Protein AF-A0A9D5WGD5-F1 (afdb_monomer_lite)

Secondary structure (DSSP, 8-state):
--EEEEEEETTEEEEEESS-EEEE-SSEEEETTEEEEE-TTS-EEEEEEEEETTEEEEEEEEE-TTSEEEEEEE-TTSPPEEEEEEESS-TTPPP-SEEEEEE-S-GGG--EEEEEHHHHHHHHHTT--EEE-S-SSSEEEEEEEEETTEEEEEEEEESSEEEEEEEEEEEEEETTEEEEEEEEEEEEES-S-EEEEEEEEETTEEEEEEEEE-S---GGGSTT-----

Sequence (229 aa):
MAVAMITIKNGIFEKCNGVKLEIFSSKFLITNGWECQVQNNGVIKCTAKELCIDGMHSIRYTIYPNGFAKLTLKVPNEPVREMKFGFVVKKGEVFGNGVLGLSDGFIDHRYAFFREENFQKFLRKYGITAVIHEDPNRIFCLRNGESEDNSYYMNLWTDGHAISIGKQEEMLNSFGKRFQGVVECISVNDANWALTRRLIKSGDKEVLSKNLFTFERNLDMLVGLPKLV

Radius of gyration: 19.82 Å; chains: 1; bounding box: 49×40×49 Å

Foldseek 3Di:
DWKWKFWQAPLFTDDIDTFDWDDDDRAWGDTLQWTWGQDPQSKIKIKHWDADPQGIKMWMWIAHQQQWIWIWIDDPPDDIDTPDIDGQDPGPDTDHIWIKIWDHDDRVPTDIHTHHPVRVVVCVQQVAPEEAAADQQAKDKFKFDDDDFKTKGKDKDFPFDKDFPDKDWDFDDAPRDTDIIMIIIIGTPPTQKMWMWIWITGHVDIDIHIYIYHNDDPVVSVPPRDSPD

Structure (mmCIF, N/CA/C/O backbone):
data_AF-A0A9D5WGD5-F1
#
_entry.id   AF-A0A9D5WGD5-F1
#
loop_
_atom_site.group_PDB
_atom_site.id
_atom_site.type_symbol
_atom_site.label_atom_id
_atom_site.label_alt_id
_atom_site.label_comp_id
_atom_site.label_asym_id
_atom_site.label_entity_id
_atom_site.label_seq_id
_atom_site.pdbx_PDB_ins_code
_atom_site.Cartn_x
_atom_site.Cartn_y
_atom_site.Cartn_z
_atom_site.occupancy
_atom_site.B_iso_or_equiv
_atom_site.auth_seq_id
_atom_site.auth_comp_id
_atom_site.auth_asym_id
_atom_site.auth_atom_id
_atom_site.pdbx_PDB_model_num
ATOM 1 N N . MET A 1 1 ? 11.614 -2.003 6.935 1.00 62.69 1 MET A N 1
ATOM 2 C CA . MET A 1 1 ? 10.448 -1.569 7.718 1.00 62.69 1 MET A CA 1
ATOM 3 C C . MET A 1 1 ? 9.480 -2.726 7.805 1.00 62.69 1 MET A C 1
ATOM 5 O O . MET A 1 1 ? 8.968 -3.154 6.772 1.00 62.69 1 MET A O 1
ATOM 9 N N . ALA A 1 2 ? 9.328 -3.298 8.993 1.00 81.62 2 ALA A N 1
ATOM 10 C CA . ALA A 1 2 ? 8.354 -4.341 9.257 1.00 81.62 2 ALA A CA 1
ATOM 11 C C . ALA A 1 2 ? 6.957 -3.731 9.449 1.00 81.62 2 ALA A C 1
ATOM 13 O O . ALA A 1 2 ? 6.794 -2.598 9.906 1.00 81.62 2 ALA A O 1
ATOM 14 N N . VAL A 1 3 ? 5.929 -4.495 9.087 1.00 87.50 3 VAL A N 1
ATOM 15 C CA . VAL A 1 3 ? 4.530 -4.092 9.247 1.00 87.50 3 VAL A CA 1
ATOM 16 C C . VAL A 1 3 ? 3.829 -5.142 10.092 1.00 87.50 3 VAL A C 1
ATOM 18 O O . VAL A 1 3 ? 3.807 -6.319 9.730 1.00 87.50 3 VAL A O 1
ATOM 21 N N . ALA A 1 4 ? 3.231 -4.711 11.200 1.00 91.81 4 ALA A N 1
ATOM 22 C CA . ALA A 1 4 ? 2.324 -5.550 11.966 1.00 91.81 4 ALA A CA 1
ATOM 23 C C . ALA A 1 4 ? 1.017 -5.716 11.195 1.00 91.81 4 ALA A C 1
ATOM 25 O O . ALA A 1 4 ? 0.408 -4.726 10.791 1.00 91.81 4 ALA A O 1
ATOM 26 N N . MET A 1 5 ? 0.587 -6.960 11.004 1.00 93.00 5 MET A N 1
ATOM 27 C CA . MET A 1 5 ? -0.635 -7.307 10.283 1.00 93.00 5 MET A CA 1
ATOM 28 C C . MET A 1 5 ? -1.666 -7.858 11.267 1.00 93.00 5 MET A C 1
ATOM 30 O O . MET A 1 5 ? -1.625 -9.037 11.637 1.00 93.00 5 MET A O 1
ATOM 34 N N . ILE A 1 6 ? -2.595 -6.999 11.680 1.00 94.31 6 ILE A N 1
ATOM 35 C CA . ILE A 1 6 ? -3.643 -7.294 12.658 1.00 94.31 6 ILE A CA 1
ATOM 36 C C . ILE A 1 6 ? -4.922 -7.681 11.920 1.00 94.31 6 ILE A C 1
ATOM 38 O O . ILE A 1 6 ? -5.464 -6.904 11.142 1.00 94.31 6 ILE A O 1
ATOM 42 N N . THR A 1 7 ? -5.417 -8.888 12.166 1.00 94.44 7 THR A N 1
ATOM 43 C CA . THR A 1 7 ? -6.719 -9.351 11.678 1.00 94.44 7 THR A CA 1
ATOM 44 C C . THR A 1 7 ? -7.815 -8.795 12.574 1.00 94.44 7 THR A C 1
ATOM 46 O O . THR A 1 7 ? -7.775 -8.982 13.793 1.00 94.44 7 THR A O 1
ATOM 49 N N . ILE A 1 8 ? -8.785 -8.127 11.960 1.00 93.62 8 ILE A N 1
ATOM 50 C CA . ILE A 1 8 ? -9.996 -7.634 12.609 1.00 93.62 8 ILE A CA 1
ATOM 51 C C . ILE A 1 8 ? -11.157 -8.510 12.151 1.00 93.62 8 ILE A C 1
ATOM 53 O O . ILE A 1 8 ? -11.348 -8.693 10.946 1.00 93.62 8 ILE A O 1
ATOM 57 N N . LYS A 1 9 ? -11.941 -9.017 13.104 1.00 91.44 9 LYS A N 1
ATOM 58 C CA . LYS A 1 9 ? -13.215 -9.685 12.829 1.00 91.44 9 LYS A CA 1
ATOM 59 C C . LYS A 1 9 ? -14.309 -9.132 13.714 1.00 91.44 9 LYS A C 1
ATOM 61 O O . LYS A 1 9 ? -14.084 -8.947 14.904 1.00 91.44 9 LYS A O 1
ATOM 66 N N . ASN A 1 10 ? -15.482 -8.870 13.142 1.00 86.81 10 ASN A N 1
ATOM 67 C CA . ASN A 1 10 ? -16.642 -8.334 13.867 1.00 86.81 10 ASN A CA 1
ATOM 68 C C . ASN A 1 10 ? -16.281 -7.117 14.747 1.00 86.81 10 ASN A C 1
ATOM 70 O O . ASN A 1 10 ? -16.734 -6.986 15.881 1.00 86.81 10 ASN A O 1
ATOM 74 N N . GLY A 1 11 ? -15.394 -6.259 14.235 1.00 86.12 11 GLY A N 1
ATOM 75 C CA . GLY A 1 11 ? -14.939 -5.039 14.897 1.00 86.12 11 GLY A CA 1
ATOM 76 C C . GLY A 1 11 ? -13.963 -5.206 16.068 1.00 86.12 11 GLY A C 1
ATOM 77 O O . GLY A 1 11 ? -13.648 -4.214 16.720 1.00 86.12 11 GLY A O 1
ATOM 78 N N . ILE A 1 12 ? -13.453 -6.412 16.327 1.00 92.06 12 ILE A N 1
ATOM 79 C CA . ILE A 1 12 ? -12.454 -6.688 17.371 1.00 92.06 12 ILE A CA 1
ATOM 80 C C . ILE A 1 12 ? -11.158 -7.259 16.791 1.00 92.06 12 ILE A C 1
ATOM 82 O O . ILE A 1 12 ? -11.136 -7.802 15.684 1.00 92.06 12 ILE A O 1
ATOM 86 N N . PHE A 1 13 ? -10.065 -7.148 17.545 1.00 94.56 13 PHE A N 1
ATOM 87 C CA . PHE A 1 13 ? -8.786 -7.757 17.189 1.00 94.56 13 PHE A CA 1
ATOM 88 C C . PHE A 1 13 ? -8.842 -9.274 17.405 1.00 94.56 13 PHE A C 1
ATOM 90 O O . PHE A 1 13 ? -9.172 -9.740 18.492 1.00 94.56 13 PHE A O 1
ATOM 97 N N . GLU A 1 14 ? -8.498 -10.049 16.377 1.00 94.38 14 GLU A N 1
ATOM 98 C CA . GLU A 1 14 ? -8.512 -11.518 16.436 1.00 94.38 14 GLU A CA 1
ATOM 99 C C . GLU A 1 14 ? -7.100 -12.113 16.420 1.00 9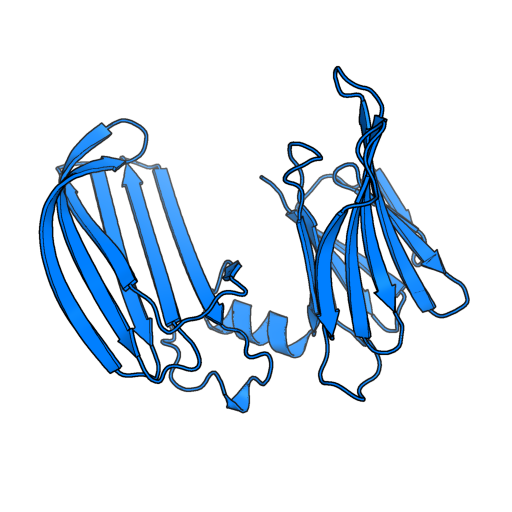4.38 14 GLU A C 1
ATOM 101 O O . GLU A 1 14 ? -6.805 -13.057 17.148 1.00 94.38 14 GLU A O 1
ATOM 106 N N . LYS A 1 15 ? -6.205 -11.556 15.599 1.00 92.56 15 LYS A N 1
ATOM 107 C CA . LYS A 1 15 ? -4.847 -12.081 15.422 1.00 92.56 15 LYS A CA 1
ATOM 108 C C . LYS A 1 15 ? -3.875 -10.967 15.069 1.00 92.56 15 LYS A C 1
ATOM 110 O O . LYS A 1 15 ? -4.252 -10.041 14.363 1.00 92.56 15 LYS A O 1
ATOM 115 N N . CYS A 1 16 ? -2.612 -11.088 15.461 1.00 91.12 16 CYS A N 1
ATOM 116 C CA . CYS A 1 16 ? -1.525 -10.229 14.989 1.00 91.12 16 CYS A CA 1
ATOM 117 C C . CYS A 1 16 ? -0.400 -11.094 14.404 1.00 91.12 16 CYS A C 1
ATOM 119 O O . CYS A 1 16 ? -0.011 -12.086 15.013 1.00 91.12 16 CYS A O 1
ATOM 121 N N . ASN A 1 17 ? 0.100 -10.747 13.216 1.00 87.44 17 ASN A N 1
ATOM 122 C CA . ASN A 1 17 ? 1.218 -11.431 12.556 1.00 87.44 17 ASN A CA 1
ATOM 123 C C . ASN A 1 17 ? 2.299 -10.422 12.139 1.00 87.44 17 ASN A C 1
ATOM 125 O O . ASN A 1 17 ? 2.017 -9.237 11.973 1.00 87.44 17 ASN A O 1
ATOM 129 N N . GLY A 1 18 ? 3.509 -10.917 11.869 1.00 70.44 18 GLY A N 1
ATOM 130 C CA . GLY A 1 18 ? 4.550 -10.169 11.151 1.00 70.44 18 GLY A CA 1
ATOM 131 C C . GLY A 1 18 ? 5.571 -9.429 12.017 1.00 70.44 18 GLY A C 1
ATOM 132 O O . GLY A 1 18 ? 6.602 -9.038 11.484 1.00 70.44 18 GLY A O 1
ATOM 133 N N . VAL A 1 19 ? 5.340 -9.279 13.325 1.00 78.94 19 VAL A N 1
ATOM 134 C CA . VAL A 1 19 ? 6.281 -8.664 14.283 1.00 78.94 19 VAL A CA 1
ATOM 135 C C . VAL A 1 19 ? 6.064 -9.208 15.700 1.00 78.94 19 VAL A C 1
ATOM 137 O O . VAL A 1 19 ? 5.068 -9.889 15.962 1.00 78.94 19 VAL A O 1
ATOM 140 N N . LYS A 1 20 ? 6.978 -8.884 16.626 1.00 74.50 20 LYS A N 1
ATOM 141 C CA . LYS A 1 20 ? 6.830 -9.216 18.047 1.00 74.50 20 LYS A CA 1
ATOM 142 C C . LYS A 1 20 ? 5.608 -8.495 18.633 1.00 74.50 20 LYS A C 1
ATOM 144 O O . LYS A 1 20 ? 5.432 -7.287 18.47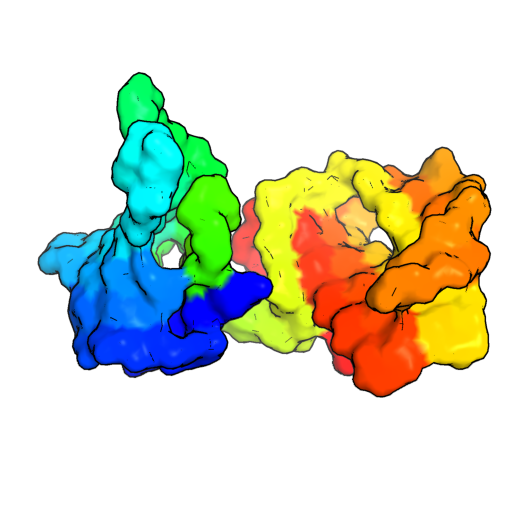1 1.00 74.50 20 LYS A O 1
ATOM 149 N N . LEU A 1 21 ? 4.756 -9.270 19.290 1.00 81.19 21 LEU A N 1
ATOM 150 C CA . LEU A 1 21 ? 3.575 -8.795 19.997 1.00 81.19 21 LEU A CA 1
ATOM 151 C C . LEU A 1 21 ? 3.955 -8.513 21.449 1.00 81.19 21 LEU A C 1
ATOM 153 O O . LEU A 1 21 ? 4.592 -9.357 22.078 1.00 81.19 21 LEU A O 1
ATOM 157 N N . GLU A 1 22 ? 3.590 -7.343 21.964 1.00 85.75 22 GLU A N 1
ATOM 158 C CA . GLU A 1 22 ? 3.881 -6.969 23.353 1.00 85.75 22 GLU A CA 1
ATOM 159 C C . GLU A 1 22 ? 2.677 -7.260 24.248 1.00 85.75 22 GLU A C 1
ATOM 161 O O . GLU A 1 22 ? 2.808 -7.939 25.262 1.00 85.75 22 GLU A O 1
ATOM 166 N N . ILE A 1 23 ? 1.489 -6.802 23.842 1.00 89.81 23 ILE A N 1
ATOM 167 C CA . ILE A 1 23 ? 0.228 -7.022 24.562 1.00 89.81 23 ILE A CA 1
ATOM 168 C C . ILE A 1 23 ? -0.875 -7.325 23.552 1.00 89.81 23 ILE A C 1
ATOM 170 O O . ILE A 1 23 ? -0.921 -6.712 22.484 1.00 89.81 23 ILE A O 1
ATOM 174 N N . PHE A 1 24 ? -1.787 -8.239 23.891 1.00 91.44 24 PHE A N 1
ATOM 175 C CA . PHE A 1 24 ? -2.928 -8.553 23.037 1.00 91.44 24 PHE A CA 1
ATOM 176 C C . PHE A 1 24 ? -4.178 -8.966 23.811 1.00 91.44 24 PHE A C 1
ATOM 178 O O . PHE A 1 24 ? -4.155 -9.857 24.656 1.00 91.44 24 PHE A O 1
ATOM 185 N N . SER A 1 25 ? -5.288 -8.342 23.441 1.00 93.31 25 SER A N 1
ATOM 186 C CA . SER A 1 25 ? -6.659 -8.685 23.796 1.00 93.31 25 SER A CA 1
ATOM 187 C C . SER A 1 25 ? -7.579 -8.302 22.632 1.00 93.31 25 SER A C 1
ATOM 189 O O . SER A 1 25 ? -7.175 -7.588 21.712 1.00 93.31 25 SER A O 1
ATOM 191 N N . SER A 1 26 ? -8.849 -8.702 22.694 1.00 93.12 26 SER A N 1
ATOM 192 C CA . SER A 1 26 ? -9.821 -8.402 21.635 1.00 93.12 26 SER A CA 1
ATOM 193 C C . SER A 1 26 ? -10.087 -6.905 21.426 1.00 93.12 26 SER A C 1
ATOM 195 O O . SER A 1 26 ? -10.476 -6.498 20.333 1.00 93.12 26 SER A O 1
ATOM 197 N N . LYS A 1 27 ? -9.865 -6.065 22.447 1.00 95.12 27 LYS A N 1
ATOM 198 C CA . LYS A 1 27 ? -10.113 -4.612 22.387 1.00 95.12 27 LYS A CA 1
ATOM 199 C C . LYS A 1 27 ? -8.870 -3.751 22.559 1.00 95.12 27 LYS A C 1
ATOM 201 O O . LYS A 1 27 ? -8.971 -2.533 22.445 1.00 95.12 27 LYS A O 1
ATOM 206 N N . PHE A 1 28 ? -7.721 -4.348 22.842 1.00 96.00 28 PHE A N 1
ATOM 207 C CA . PHE A 1 28 ? -6.485 -3.622 23.093 1.00 96.00 28 PHE A CA 1
ATOM 208 C C . PHE A 1 28 ? -5.282 -4.447 22.660 1.00 96.00 28 PHE A C 1
ATOM 210 O O . PHE A 1 28 ? -5.194 -5.621 23.019 1.00 96.00 28 PHE A O 1
ATOM 217 N N . LEU A 1 29 ? -4.347 -3.840 21.939 1.00 95.06 29 LEU A N 1
ATOM 218 C CA . LEU A 1 29 ? -3.062 -4.460 21.636 1.00 95.06 29 LEU A CA 1
ATOM 219 C C . LEU A 1 29 ? -1.944 -3.423 21.600 1.00 95.06 29 LEU A C 1
ATOM 221 O O . LEU A 1 29 ? -2.176 -2.262 21.261 1.00 95.06 29 LEU A O 1
ATOM 225 N N . ILE A 1 30 ? -0.730 -3.879 21.899 1.00 94.31 30 ILE A N 1
ATOM 226 C CA . ILE A 1 30 ? 0.505 -3.132 21.671 1.00 94.31 30 ILE A CA 1
ATOM 227 C C . ILE A 1 30 ? 1.398 -3.966 20.764 1.00 94.31 30 ILE A C 1
ATOM 229 O O . ILE A 1 30 ? 1.711 -5.126 21.056 1.00 94.31 30 ILE A O 1
ATOM 233 N N . THR A 1 31 ? 1.783 -3.389 19.632 1.00 93.12 31 THR A N 1
ATOM 234 C CA . THR A 1 31 ? 2.674 -4.036 18.673 1.00 93.12 31 THR A CA 1
ATOM 235 C C . THR A 1 31 ? 3.400 -2.999 17.837 1.00 93.12 31 THR A C 1
ATOM 237 O O . THR A 1 31 ? 2.822 -1.984 17.458 1.00 93.12 31 THR A O 1
ATOM 240 N N . ASN A 1 32 ? 4.664 -3.256 17.508 1.00 90.38 32 ASN A N 1
ATOM 241 C CA . ASN A 1 32 ? 5.433 -2.403 16.602 1.00 90.38 32 ASN A CA 1
ATOM 242 C C . ASN A 1 32 ? 5.537 -0.929 17.067 1.00 90.38 32 ASN A C 1
ATOM 244 O O . ASN A 1 32 ? 5.565 -0.009 16.248 1.00 90.38 32 ASN A O 1
ATOM 248 N N . GLY A 1 33 ? 5.517 -0.680 18.384 1.00 91.88 33 GLY A N 1
ATOM 249 C CA . GLY A 1 33 ? 5.453 0.666 18.973 1.00 91.88 33 GLY A CA 1
ATOM 250 C C . GLY A 1 33 ? 4.108 1.391 18.805 1.00 91.88 33 GLY A C 1
ATOM 251 O O . GLY A 1 33 ? 4.024 2.588 19.070 1.00 91.88 33 GLY A O 1
ATOM 252 N N . TRP A 1 34 ? 3.068 0.695 18.342 1.00 96.31 34 TRP A N 1
ATOM 253 C CA . TRP A 1 34 ? 1.698 1.193 18.286 1.00 96.31 34 TRP A CA 1
ATOM 254 C C . TRP A 1 34 ? 0.878 0.640 19.442 1.00 96.31 34 TRP A C 1
ATOM 256 O O . TRP A 1 34 ? 0.847 -0.567 19.668 1.00 96.31 34 TRP A O 1
ATOM 266 N N . GLU A 1 35 ? 0.143 1.524 20.098 1.00 97.12 35 GLU A N 1
ATOM 267 C CA . GLU A 1 35 ? -0.904 1.207 21.058 1.00 97.12 35 GLU A CA 1
ATOM 268 C C . GLU A 1 35 ? -2.266 1.351 20.373 1.00 97.12 35 GLU A C 1
ATOM 270 O O . GLU A 1 35 ? -2.622 2.433 19.898 1.00 97.12 35 GLU A O 1
ATOM 275 N N . CYS A 1 36 ? -3.026 0.263 20.302 1.00 97.31 36 CYS A N 1
ATOM 276 C CA . CYS A 1 36 ? -4.299 0.192 19.598 1.00 97.31 36 CYS A CA 1
ATOM 277 C C . CYS A 1 36 ? -5.444 -0.183 20.532 1.00 97.31 36 CYS A C 1
ATOM 279 O O . CYS A 1 36 ? -5.334 -1.132 21.304 1.00 97.31 36 CYS A O 1
ATOM 281 N N . GLN A 1 37 ? -6.580 0.498 20.390 1.00 97.38 37 GLN A N 1
ATOM 282 C CA . GLN A 1 37 ? -7.784 0.271 21.180 1.00 97.38 37 GLN A CA 1
ATOM 283 C C . GLN A 1 37 ? -9.047 0.291 20.310 1.00 97.38 37 GLN A C 1
ATOM 285 O O . GLN A 1 37 ? -9.220 1.178 19.470 1.00 97.38 37 GLN A O 1
ATOM 290 N N . VAL A 1 38 ? -9.960 -0.646 20.568 1.00 95.81 38 VAL A N 1
ATOM 291 C CA . VAL A 1 38 ? -11.347 -0.623 20.086 1.00 95.81 38 VAL A CA 1
ATOM 292 C C . VAL A 1 38 ? -12.216 0.069 21.137 1.00 95.81 38 VAL A C 1
ATOM 294 O O . VAL A 1 38 ? -12.362 -0.415 22.261 1.00 95.81 38 VAL A O 1
ATOM 297 N N . GLN A 1 39 ? -12.786 1.217 20.785 1.00 94.88 39 GLN A N 1
ATOM 298 C CA . GLN A 1 39 ? -13.667 1.999 21.651 1.00 94.88 39 GLN A CA 1
ATOM 299 C C . GLN A 1 39 ? -15.085 1.402 21.698 1.00 94.88 39 GLN A C 1
ATOM 301 O O . GLN A 1 39 ? -15.491 0.649 20.816 1.00 94.88 39 GLN A O 1
ATOM 306 N N . ASN A 1 40 ? -15.876 1.769 22.712 1.00 91.38 40 ASN A N 1
ATOM 307 C CA . ASN A 1 40 ? -17.241 1.246 22.892 1.00 91.38 40 ASN A CA 1
ATOM 308 C C . ASN A 1 40 ? -18.191 1.572 21.728 1.00 91.38 40 ASN A C 1
ATOM 310 O O . ASN A 1 40 ? -19.127 0.825 21.476 1.00 91.38 40 ASN A O 1
ATOM 314 N N . ASN A 1 41 ? -17.935 2.662 21.005 1.00 91.00 41 ASN A N 1
ATOM 315 C CA . ASN A 1 41 ? -18.675 3.048 19.804 1.00 91.00 41 ASN A CA 1
ATOM 316 C C . ASN A 1 41 ? -18.149 2.368 18.521 1.00 91.00 41 ASN A C 1
ATOM 318 O O . ASN A 1 41 ? -18.505 2.792 17.427 1.00 91.00 41 ASN A O 1
ATOM 322 N N . GLY A 1 42 ? -17.263 1.373 18.637 1.00 90.31 42 GLY A N 1
ATOM 323 C CA . GLY A 1 42 ? -16.673 0.646 17.510 1.00 90.31 42 GLY A CA 1
ATOM 324 C C . GLY A 1 42 ? -15.527 1.370 16.799 1.00 90.31 42 GLY A C 1
ATOM 325 O O . GLY A 1 42 ? -14.965 0.823 15.855 1.00 90.31 42 GLY A O 1
ATOM 326 N N . VAL A 1 43 ? -15.149 2.580 17.228 1.00 95.06 43 VAL A N 1
ATOM 327 C CA . VAL A 1 43 ? -13.994 3.291 16.658 1.00 95.06 43 VAL A CA 1
ATOM 328 C C . VAL A 1 43 ? -12.705 2.574 17.053 1.00 95.06 43 VAL A C 1
ATOM 330 O O . VAL A 1 43 ? -12.463 2.337 18.235 1.00 95.06 43 VAL A O 1
ATOM 333 N N . ILE A 1 44 ? -11.838 2.296 16.084 1.00 96.12 44 ILE A N 1
ATOM 334 C CA . ILE A 1 44 ? -10.494 1.767 16.335 1.00 96.12 44 ILE A CA 1
ATOM 335 C C . ILE A 1 44 ? -9.500 2.925 16.298 1.00 96.12 44 ILE A C 1
ATOM 337 O O . ILE A 1 44 ? -9.444 3.667 15.317 1.00 96.12 44 ILE A O 1
ATOM 341 N N . LYS A 1 45 ? -8.700 3.083 17.354 1.00 97.56 45 LYS A N 1
ATOM 342 C CA . LYS A 1 45 ? -7.623 4.080 17.432 1.00 97.56 45 LYS A CA 1
ATOM 343 C C . LYS A 1 45 ? -6.302 3.394 17.693 1.00 97.56 45 LYS A C 1
ATOM 345 O O . LYS A 1 45 ? -6.177 2.691 18.684 1.00 97.56 45 LYS A O 1
ATOM 350 N N . CYS A 1 46 ? -5.323 3.667 16.847 1.00 97.88 46 CYS A N 1
ATOM 351 C CA . CYS A 1 46 ? -3.941 3.255 17.019 1.00 97.88 46 CYS A CA 1
ATOM 352 C C . CYS A 1 46 ? -3.065 4.495 17.118 1.00 97.88 46 CYS A C 1
ATOM 354 O O . CYS A 1 46 ? -3.147 5.371 16.259 1.00 97.88 46 CYS A O 1
ATOM 356 N N . THR A 1 47 ? -2.241 4.587 18.154 1.00 97.88 47 THR A N 1
ATOM 357 C CA . THR A 1 47 ? -1.319 5.704 18.369 1.00 97.88 47 THR A CA 1
ATOM 358 C C . THR A 1 47 ? 0.086 5.165 18.575 1.00 97.88 47 THR A C 1
ATOM 360 O O . THR A 1 47 ? 0.278 4.240 19.354 1.00 97.88 47 THR A O 1
ATOM 363 N N . ALA A 1 48 ? 1.065 5.759 17.908 1.00 97.31 48 ALA A N 1
ATOM 364 C CA . ALA A 1 48 ? 2.473 5.596 18.240 1.00 97.31 48 ALA A CA 1
ATOM 365 C C . ALA A 1 48 ? 3.031 6.948 18.692 1.00 97.31 48 ALA A C 1
ATOM 367 O O . ALA A 1 48 ? 2.552 8.005 18.262 1.00 97.31 48 ALA A O 1
ATOM 368 N N . LYS A 1 49 ? 4.013 6.913 19.591 1.00 96.81 49 LYS A N 1
ATOM 369 C CA . LYS A 1 49 ? 4.682 8.096 20.134 1.00 96.81 49 LYS A CA 1
ATOM 370 C C . LYS A 1 49 ? 6.178 7.843 20.198 1.00 96.81 49 LYS A C 1
ATOM 372 O O . LYS A 1 49 ? 6.589 6.732 20.520 1.00 96.81 49 LYS A O 1
ATOM 377 N N . GLU A 1 50 ? 6.965 8.870 19.924 1.00 96.19 50 GLU A N 1
ATOM 378 C CA . GLU A 1 50 ? 8.422 8.791 19.950 1.00 96.19 50 GLU A CA 1
ATOM 379 C C . GLU A 1 50 ? 8.999 10.133 20.406 1.00 96.19 50 GLU A C 1
ATOM 381 O O . GLU A 1 50 ? 8.491 11.192 20.034 1.00 96.19 50 GLU A O 1
ATOM 386 N N . LEU A 1 51 ? 10.029 10.087 21.254 1.00 95.81 51 LEU A N 1
ATOM 387 C CA . LEU A 1 51 ? 10.739 11.284 21.692 1.00 95.81 51 LEU A CA 1
ATOM 388 C C . LEU A 1 51 ? 11.786 11.658 20.636 1.00 95.81 51 LEU A C 1
ATOM 390 O O . LEU A 1 51 ? 12.736 10.909 20.418 1.00 95.81 51 LEU A O 1
ATOM 394 N N . CYS A 1 52 ? 11.610 12.820 20.019 1.00 93.50 52 CYS A N 1
ATOM 395 C CA . CYS A 1 52 ? 12.515 13.426 19.049 1.00 93.50 52 CYS A CA 1
ATOM 396 C C . CYS A 1 52 ? 13.253 14.623 19.676 1.00 93.50 52 CYS A C 1
ATOM 398 O O . CYS A 1 52 ? 12.992 15.007 20.819 1.00 93.50 52 CYS A O 1
ATOM 400 N N . ILE A 1 53 ? 14.202 15.203 18.935 1.00 92.88 53 ILE A N 1
ATOM 401 C CA . ILE A 1 53 ? 15.063 16.308 19.405 1.00 92.88 53 ILE A CA 1
ATOM 402 C C . ILE A 1 53 ? 14.236 17.541 19.807 1.00 92.88 53 ILE A C 1
ATOM 404 O O . ILE A 1 53 ? 14.561 18.236 20.765 1.00 92.88 53 ILE A O 1
ATOM 408 N N . ASP A 1 54 ? 13.156 17.792 19.084 1.00 94.44 54 ASP A N 1
ATOM 409 C CA . ASP A 1 54 ? 12.204 18.893 19.227 1.00 94.44 54 ASP A CA 1
ATOM 410 C C . ASP A 1 54 ? 10.994 18.551 20.115 1.00 94.44 54 ASP A C 1
ATOM 412 O O . ASP A 1 54 ? 10.156 19.414 20.387 1.00 94.44 54 ASP A O 1
ATOM 416 N N . GLY A 1 55 ? 10.924 17.323 20.639 1.00 95.50 55 GLY A N 1
ATOM 417 C CA . GLY A 1 55 ? 9.953 16.886 21.640 1.00 95.50 55 GLY A CA 1
ATOM 418 C C . GLY A 1 55 ? 9.196 15.618 21.247 1.00 95.50 55 GLY A C 1
ATOM 419 O O . GLY A 1 55 ? 9.658 14.800 20.462 1.00 95.50 55 GLY A O 1
ATOM 420 N N . MET A 1 56 ? 8.023 15.401 21.847 1.00 96.94 56 MET A N 1
ATOM 421 C CA . MET A 1 56 ? 7.246 14.176 21.631 1.00 96.94 56 MET A CA 1
ATOM 422 C C . MET A 1 56 ? 6.444 14.246 20.330 1.00 96.94 56 MET A C 1
ATOM 424 O O . MET A 1 56 ? 5.462 14.987 20.234 1.00 96.94 56 MET A O 1
ATOM 428 N N . HIS A 1 57 ? 6.810 13.413 19.366 1.00 97.69 57 HIS A N 1
ATOM 429 C CA . HIS A 1 57 ? 6.055 13.222 18.137 1.00 97.69 57 HIS A CA 1
ATOM 430 C C . HIS A 1 57 ? 5.013 12.137 18.364 1.00 97.69 57 HIS A C 1
ATOM 432 O O . HIS A 1 57 ? 5.239 11.162 19.085 1.00 97.69 57 HIS A O 1
ATOM 438 N N . SER A 1 58 ? 3.841 12.291 17.756 1.00 97.31 58 SER A N 1
ATOM 439 C CA . SER A 1 58 ? 2.821 11.248 17.801 1.00 97.31 58 SER A CA 1
ATOM 440 C C . SER A 1 58 ? 2.087 11.111 16.485 1.00 97.31 58 SER A C 1
ATOM 442 O O . SER A 1 58 ? 1.613 12.091 15.911 1.00 97.31 58 SER A O 1
ATOM 444 N N . ILE A 1 59 ? 1.946 9.871 16.037 1.00 97.62 59 ILE A N 1
ATOM 445 C CA . ILE A 1 59 ? 1.145 9.520 14.874 1.00 97.62 59 ILE A CA 1
ATOM 446 C C . ILE A 1 59 ? -0.071 8.725 15.335 1.00 97.62 59 ILE A C 1
ATOM 448 O O . ILE A 1 59 ? 0.015 7.867 16.215 1.00 97.62 59 ILE A O 1
ATOM 452 N N . ARG A 1 60 ? -1.234 9.030 14.764 1.00 98.06 60 ARG A N 1
ATOM 453 C CA . ARG A 1 60 ? -2.502 8.400 15.126 1.00 98.06 60 ARG A CA 1
ATOM 454 C C . ARG A 1 60 ? -3.261 7.974 13.889 1.00 98.06 60 ARG A C 1
ATOM 456 O O . ARG A 1 60 ? -3.577 8.806 13.044 1.00 98.06 60 ARG A O 1
ATOM 463 N N . TYR A 1 61 ? -3.626 6.702 13.840 1.00 97.75 61 TYR A N 1
ATOM 464 C CA . TYR A 1 61 ? -4.557 6.153 12.869 1.00 97.75 61 TYR A CA 1
ATOM 465 C C . TYR A 1 61 ? -5.902 5.876 13.539 1.00 97.75 61 TYR A C 1
ATOM 467 O O . TYR A 1 61 ? -5.965 5.219 14.574 1.00 97.75 61 TYR A O 1
ATOM 475 N N . THR A 1 62 ? -6.981 6.411 12.977 1.00 97.12 62 THR A N 1
ATOM 476 C CA . THR A 1 62 ? -8.350 6.224 13.474 1.00 97.12 62 THR A CA 1
ATOM 477 C C . THR A 1 62 ? -9.212 5.639 12.368 1.00 97.12 62 THR A C 1
ATOM 479 O O . THR A 1 62 ? -9.197 6.174 11.262 1.00 97.12 62 THR A O 1
ATOM 482 N N . ILE A 1 63 ? -9.970 4.585 12.669 1.00 94.75 63 ILE A N 1
ATOM 483 C CA . ILE A 1 63 ? -10.974 3.980 11.785 1.00 94.75 63 ILE A CA 1
ATOM 484 C C . ILE A 1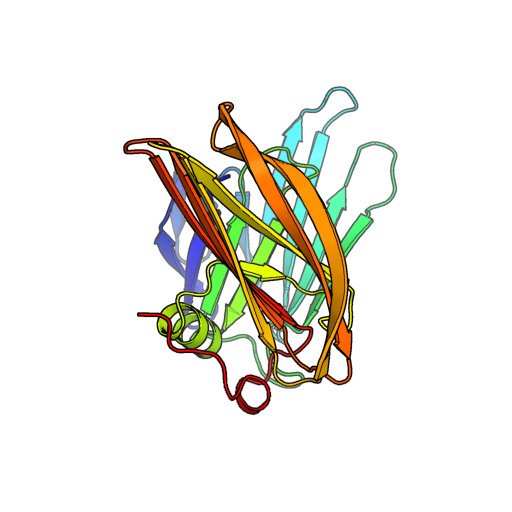 63 ? -12.334 4.107 12.468 1.00 94.75 63 ILE A C 1
ATOM 486 O O . ILE A 1 63 ? -12.503 3.679 13.611 1.00 94.75 63 ILE A O 1
ATOM 490 N N . TYR A 1 64 ? -13.293 4.704 11.776 1.00 93.12 64 TYR A N 1
ATOM 491 C CA . TYR A 1 64 ? -14.663 4.876 12.243 1.00 93.12 64 TYR A CA 1
ATOM 492 C C . TYR A 1 64 ? -15.556 3.721 11.759 1.00 93.12 64 TYR A C 1
ATOM 494 O O . TYR A 1 64 ? -15.263 3.122 10.723 1.00 93.12 64 TYR A O 1
ATOM 502 N N . PRO A 1 65 ? -16.677 3.427 12.449 1.00 89.38 65 PRO A N 1
ATOM 503 C CA . PRO A 1 65 ? -17.577 2.333 12.072 1.00 89.38 65 PRO A CA 1
ATOM 504 C C . PRO A 1 65 ? -18.171 2.429 10.663 1.00 89.38 65 PRO A C 1
ATOM 506 O O . PRO A 1 65 ? -18.487 1.413 10.060 1.00 89.38 65 PRO A O 1
ATOM 509 N N . ASN A 1 66 ? -18.294 3.637 10.113 1.00 88.25 66 ASN A N 1
ATOM 510 C CA . ASN A 1 66 ? -18.715 3.869 8.725 1.00 88.25 66 ASN A CA 1
ATOM 511 C C . ASN A 1 66 ? -17.580 3.655 7.701 1.00 88.25 66 ASN A C 1
ATOM 513 O O . ASN A 1 66 ? -17.683 4.083 6.553 1.00 88.25 66 ASN A O 1
ATOM 517 N N . GLY A 1 67 ? -16.448 3.114 8.154 1.00 87.75 67 GLY A N 1
ATOM 518 C CA . GLY A 1 67 ? -15.255 2.879 7.364 1.00 87.75 67 GLY A CA 1
ATOM 519 C C . GLY A 1 67 ? -14.506 4.137 6.943 1.00 87.75 67 GLY A C 1
ATOM 520 O O . GLY A 1 67 ? -13.576 4.027 6.156 1.00 87.75 67 GLY A O 1
ATOM 521 N N . PHE A 1 68 ? -14.831 5.335 7.434 1.00 91.00 68 PHE A N 1
ATOM 522 C CA . PHE A 1 68 ? -13.927 6.474 7.272 1.00 91.00 68 PHE A CA 1
ATOM 523 C C . PHE A 1 68 ? -12.659 6.236 8.101 1.00 91.00 68 PHE A C 1
ATOM 525 O O . PHE A 1 68 ? -12.742 5.773 9.237 1.00 91.00 68 PHE A O 1
ATOM 532 N N . ALA A 1 69 ? -11.481 6.551 7.569 1.00 92.94 69 ALA A N 1
ATOM 533 C CA . ALA A 1 69 ? -10.234 6.474 8.318 1.00 92.94 69 ALA A CA 1
ATOM 534 C C . ALA A 1 69 ? -9.387 7.732 8.145 1.00 92.94 69 ALA A C 1
ATOM 536 O O . ALA A 1 69 ? -9.461 8.416 7.124 1.00 92.94 69 ALA A O 1
ATOM 537 N N . LYS A 1 70 ? -8.558 8.019 9.149 1.00 96.12 70 LYS A N 1
ATOM 538 C CA . LYS A 1 70 ? -7.673 9.185 9.186 1.00 96.12 70 LYS A CA 1
ATOM 539 C C . LYS A 1 70 ? -6.351 8.848 9.866 1.00 96.12 70 LYS A C 1
ATOM 541 O O . LYS A 1 70 ? -6.350 8.283 10.957 1.00 96.12 70 LYS A O 1
ATOM 546 N N . LEU A 1 71 ? -5.248 9.224 9.232 1.00 96.88 71 LEU A N 1
ATOM 547 C CA . LEU A 1 71 ? -3.887 9.198 9.753 1.00 96.88 71 LEU A CA 1
ATOM 548 C C . LEU A 1 71 ? -3.432 10.639 9.995 1.00 96.88 71 LEU A C 1
ATOM 550 O O . LEU A 1 71 ? -3.412 11.449 9.067 1.00 96.88 71 LEU A O 1
ATOM 554 N N . THR A 1 72 ? -3.075 10.957 11.233 1.00 97.56 72 THR A N 1
ATOM 555 C CA . THR A 1 72 ? -2.617 12.292 11.633 1.00 97.56 72 THR A CA 1
ATOM 556 C C . THR A 1 72 ? -1.270 12.234 12.319 1.00 97.56 72 THR A C 1
ATOM 558 O O . THR A 1 72 ? -1.048 11.328 13.122 1.00 97.56 72 THR A O 1
ATOM 561 N N . LEU A 1 73 ? -0.442 13.246 12.094 1.00 97.62 73 LEU A N 1
ATOM 562 C CA . LEU A 1 73 ? 0.840 13.442 12.756 1.00 97.62 73 LEU A CA 1
ATOM 563 C C . LEU A 1 73 ? 0.803 14.727 13.581 1.00 97.62 73 LEU A C 1
ATOM 565 O O . LEU A 1 73 ? 0.392 15.781 13.098 1.00 97.62 73 LEU A O 1
ATOM 569 N N . LYS A 1 74 ? 1.235 14.636 14.833 1.00 97.50 74 LYS A N 1
ATOM 570 C CA . LYS A 1 74 ? 1.421 15.767 15.733 1.00 97.50 74 LYS A CA 1
ATOM 571 C C . LYS A 1 74 ? 2.901 15.871 16.077 1.00 97.50 74 LYS A C 1
ATOM 573 O O . LYS A 1 74 ? 3.425 14.999 16.768 1.00 97.50 74 LYS A O 1
ATOM 578 N N . VAL A 1 75 ? 3.502 16.957 15.610 1.00 96.19 75 VAL A N 1
ATOM 579 C CA . VAL A 1 75 ? 4.842 17.429 15.968 1.00 96.19 75 VAL A CA 1
ATOM 580 C C . VAL A 1 75 ? 4.688 18.521 17.044 1.00 96.19 75 VAL A C 1
ATOM 582 O O . VAL A 1 75 ? 3.665 19.230 17.055 1.00 96.19 75 VAL A O 1
ATOM 585 N N . PRO A 1 76 ? 5.618 18.640 18.005 1.00 95.31 76 PRO A N 1
ATOM 586 C CA . PRO A 1 76 ? 5.650 19.741 18.963 1.00 95.31 76 PRO A CA 1
ATOM 587 C C . PRO A 1 76 ? 5.577 21.101 18.265 1.00 95.31 76 PRO A C 1
ATOM 589 O O . PRO A 1 76 ? 6.151 21.296 17.204 1.00 95.31 76 PRO A O 1
ATOM 592 N N . ASN A 1 77 ? 4.843 22.050 18.848 1.00 93.31 77 ASN A N 1
ATOM 593 C CA . ASN A 1 77 ? 4.697 23.425 18.337 1.00 93.31 77 ASN A CA 1
ATOM 594 C C . ASN A 1 77 ? 4.084 23.584 16.925 1.00 93.31 77 ASN A C 1
ATOM 596 O O . ASN A 1 77 ? 3.840 24.709 16.503 1.00 93.31 77 ASN A O 1
ATOM 600 N N . GLU A 1 78 ? 3.735 22.498 16.233 1.00 94.38 78 GLU A N 1
ATOM 601 C CA . GLU A 1 78 ? 3.049 22.530 14.935 1.00 94.38 78 GLU A CA 1
ATOM 602 C C . GLU A 1 78 ? 1.559 22.168 15.056 1.00 94.38 78 GLU A C 1
ATOM 604 O O . GLU A 1 78 ? 1.163 21.416 15.959 1.00 94.38 78 GLU A O 1
ATOM 609 N N . PRO A 1 79 ? 0.685 22.647 14.151 1.00 94.81 79 PRO A N 1
ATOM 610 C CA . PRO A 1 79 ? -0.669 22.114 14.037 1.00 94.81 79 PRO A CA 1
ATOM 611 C C . PRO A 1 79 ? -0.648 20.617 13.684 1.00 94.81 79 PRO A C 1
ATOM 613 O O . PRO A 1 79 ? 0.296 20.101 13.091 1.00 94.81 79 PRO A O 1
ATOM 616 N N . VAL A 1 80 ? -1.709 19.893 14.054 1.00 96.25 80 VAL A N 1
ATOM 617 C CA . VAL A 1 80 ? -1.849 18.480 13.666 1.00 96.25 80 VAL A CA 1
ATOM 618 C C . VAL A 1 80 ? -1.951 18.395 12.144 1.00 96.25 80 VAL A C 1
ATOM 620 O O . VAL A 1 80 ? -2.852 18.986 11.552 1.00 96.25 80 VAL A O 1
ATOM 623 N N . ARG A 1 81 ? -1.062 17.623 11.522 1.00 95.56 81 ARG A N 1
ATOM 624 C CA . ARG A 1 81 ? -1.042 17.391 10.076 1.00 95.56 81 ARG A CA 1
ATOM 625 C C . ARG A 1 81 ? -1.873 16.167 9.725 1.00 95.56 81 ARG A C 1
ATOM 627 O O . ARG A 1 81 ? -1.757 15.119 10.364 1.00 95.56 81 ARG A O 1
ATOM 634 N N . GLU A 1 82 ? -2.698 16.278 8.692 1.00 93.94 82 GLU A N 1
ATOM 635 C CA . GLU A 1 82 ? -3.450 15.154 8.136 1.00 93.94 82 GLU A CA 1
ATOM 636 C C . GLU A 1 82 ? -2.626 14.497 7.033 1.00 93.94 82 GLU A C 1
ATOM 638 O O . GLU A 1 82 ? -2.456 15.058 5.959 1.00 93.94 82 GLU A O 1
ATOM 643 N N . MET A 1 83 ? -2.088 13.310 7.305 1.00 90.75 83 MET A N 1
ATOM 644 C CA . MET A 1 83 ? -1.228 12.609 6.349 1.00 90.75 83 MET A CA 1
ATOM 645 C C . MET A 1 83 ? -2.032 11.836 5.308 1.00 90.75 83 MET A C 1
ATOM 647 O O . MET A 1 83 ? -1.622 11.710 4.159 1.00 90.75 83 MET A O 1
ATOM 651 N N . LYS A 1 84 ? -3.155 11.249 5.730 1.00 88.31 84 LYS A N 1
ATOM 652 C CA . LYS A 1 84 ? -4.028 10.449 4.870 1.00 88.31 84 LYS A CA 1
ATOM 653 C C . LYS A 1 84 ? -5.420 10.380 5.469 1.00 88.31 84 LYS A C 1
ATOM 655 O O . LYS A 1 84 ? -5.556 10.124 6.662 1.00 88.31 84 LYS A O 1
ATOM 660 N N . PHE A 1 85 ? -6.456 10.526 4.658 1.00 90.81 85 PHE A N 1
ATOM 661 C CA . PHE A 1 85 ? -7.831 10.309 5.095 1.00 90.81 85 PHE A CA 1
ATOM 662 C C . PHE A 1 85 ? -8.705 9.811 3.946 1.00 90.81 85 PHE A C 1
ATOM 664 O O . PHE A 1 85 ? -8.327 9.900 2.781 1.00 90.81 85 PHE A O 1
ATOM 671 N N . GLY A 1 86 ? -9.856 9.238 4.283 1.00 86.50 86 GLY A N 1
ATOM 672 C CA . GLY A 1 86 ? -10.829 8.742 3.313 1.00 86.50 86 GLY A CA 1
ATOM 673 C C . GLY A 1 86 ? -11.486 7.442 3.760 1.00 86.50 86 GLY A C 1
ATOM 674 O O . GLY A 1 86 ? -11.110 6.846 4.769 1.00 86.50 86 GLY A O 1
ATOM 675 N N . PHE A 1 87 ? -12.478 6.989 3.000 1.00 85.88 87 PHE A N 1
ATOM 676 C CA . PHE A 1 87 ? -13.165 5.727 3.270 1.00 85.88 87 PHE A CA 1
ATOM 677 C C . PHE A 1 87 ? -12.259 4.536 2.959 1.00 85.88 87 PHE A C 1
ATOM 679 O O . PHE A 1 87 ? -11.671 4.498 1.888 1.00 85.88 87 PHE A O 1
ATOM 686 N N . VAL A 1 88 ? -12.121 3.589 3.891 1.00 84.81 88 VAL A N 1
ATOM 687 C CA . VAL A 1 88 ? -11.368 2.324 3.778 1.00 84.81 88 VAL A CA 1
ATOM 688 C C . VAL A 1 88 ? -12.208 1.115 3.394 1.00 84.81 88 VAL A C 1
ATOM 690 O O . VAL A 1 88 ? -11.648 0.050 3.155 1.00 84.81 88 VAL A O 1
ATOM 693 N N . VAL A 1 89 ? -13.511 1.326 3.270 1.00 79.81 89 VAL A N 1
ATOM 694 C CA . VAL A 1 89 ? -14.503 0.410 2.701 1.00 79.81 89 VAL A CA 1
ATOM 695 C C . VAL A 1 89 ? -15.298 1.170 1.640 1.00 79.81 89 VAL A C 1
ATOM 697 O O . VAL A 1 89 ? -15.144 2.394 1.508 1.00 79.81 89 VAL A O 1
ATOM 700 N N . LYS A 1 90 ? -16.149 0.487 0.877 1.00 73.62 90 LYS A N 1
ATOM 701 C CA . LYS A 1 90 ? -17.046 1.163 -0.066 1.00 73.62 90 LYS A CA 1
ATOM 702 C C . LYS A 1 90 ? -17.959 2.146 0.678 1.00 73.62 90 LYS A C 1
ATOM 704 O O . LYS A 1 90 ? -18.488 1.855 1.748 1.00 73.62 90 LYS A O 1
ATOM 709 N N . LYS A 1 91 ? -18.148 3.347 0.121 1.00 68.94 91 LYS A N 1
ATOM 710 C CA . LYS A 1 91 ? -18.977 4.387 0.750 1.00 68.94 91 LYS A CA 1
ATOM 711 C C . LYS A 1 91 ? -20.393 3.852 1.007 1.00 68.94 91 LYS A C 1
ATOM 713 O O . LYS A 1 91 ? -21.052 3.401 0.076 1.00 68.94 91 LYS A O 1
ATOM 718 N N . GLY A 1 92 ? -20.854 3.962 2.253 1.00 68.44 92 GLY A N 1
ATOM 719 C CA . GLY A 1 92 ? -22.164 3.466 2.691 1.00 68.44 92 GLY A CA 1
ATOM 720 C C . GLY A 1 92 ? -22.128 2.078 3.336 1.00 68.44 92 GLY A C 1
ATOM 721 O O . GLY A 1 92 ? -23.128 1.674 3.922 1.00 68.44 92 GLY A O 1
ATOM 722 N N . GLU A 1 93 ? -20.993 1.378 3.289 1.00 74.12 93 GLU A N 1
ATOM 723 C CA . GLU A 1 93 ? -20.814 0.101 3.979 1.00 74.12 93 GLU A CA 1
ATOM 724 C C . GLU A 1 93 ? -20.272 0.295 5.401 1.00 74.12 93 GLU A C 1
ATOM 726 O O . GLU A 1 93 ? -19.626 1.295 5.733 1.00 74.12 93 GLU A O 1
ATOM 731 N N . VAL A 1 94 ? -20.575 -0.671 6.266 1.00 70.12 94 VAL A N 1
ATOM 732 C CA . VAL A 1 94 ? -20.080 -0.705 7.643 1.00 70.12 94 VAL A CA 1
ATOM 733 C C . VAL A 1 94 ? -18.712 -1.369 7.647 1.00 70.12 94 VAL A C 1
ATOM 735 O O . VAL A 1 94 ? -18.487 -2.361 6.956 1.00 70.12 94 VAL A O 1
ATOM 738 N N . PHE A 1 95 ? -17.796 -0.835 8.449 1.00 73.62 95 PHE A N 1
ATOM 739 C CA . PHE A 1 95 ? -16.488 -1.440 8.641 1.00 73.62 95 PHE A CA 1
ATOM 740 C C . PHE A 1 95 ? -16.646 -2.881 9.163 1.00 73.62 95 PHE A C 1
ATOM 742 O O . PHE A 1 95 ? -17.326 -3.132 10.160 1.00 73.62 95 PHE A O 1
ATOM 749 N N . GLY A 1 96 ? -16.052 -3.832 8.442 1.00 78.19 96 GLY A N 1
ATOM 750 C CA . GLY A 1 96 ? -16.208 -5.264 8.690 1.00 78.19 96 GLY A CA 1
ATOM 751 C C . GLY A 1 96 ? -14.886 -5.979 8.958 1.00 78.19 96 GLY A C 1
ATOM 752 O O . GLY A 1 96 ? -13.962 -5.439 9.573 1.00 78.19 96 GLY A O 1
ATOM 753 N N . ASN A 1 97 ? -14.800 -7.224 8.486 1.00 90.94 97 ASN A N 1
ATOM 754 C CA . ASN A 1 97 ? -13.608 -8.055 8.616 1.00 90.94 97 ASN A CA 1
ATOM 755 C C . ASN A 1 97 ? -12.495 -7.570 7.683 1.00 90.94 97 ASN A C 1
ATOM 757 O O . ASN A 1 97 ? -12.723 -7.239 6.516 1.00 90.94 97 ASN A O 1
ATOM 761 N N . GLY A 1 98 ? -11.261 -7.578 8.173 1.00 92.56 98 GLY A N 1
ATOM 762 C CA . GLY A 1 98 ? -10.140 -7.104 7.379 1.00 92.56 98 GLY A CA 1
ATOM 763 C C . GLY A 1 98 ? -8.805 -7.187 8.089 1.00 92.56 98 GLY A C 1
ATOM 764 O O . GLY A 1 98 ? -8.641 -7.868 9.103 1.00 92.56 98 GLY A O 1
ATOM 765 N N . VAL A 1 99 ? -7.831 -6.490 7.519 1.00 93.19 99 VAL A N 1
ATOM 766 C CA . VAL A 1 99 ? -6.472 -6.415 8.038 1.00 93.19 99 VAL A CA 1
ATOM 767 C C . VAL A 1 99 ? -6.067 -4.963 8.231 1.00 93.19 99 VAL A C 1
ATOM 769 O O . VAL A 1 99 ? -6.089 -4.165 7.294 1.00 93.19 99 VAL A O 1
ATOM 772 N N . LEU A 1 100 ? -5.660 -4.653 9.455 1.00 94.38 100 LEU A N 1
ATOM 773 C CA . LEU A 1 100 ? -5.011 -3.415 9.848 1.00 94.38 100 LEU A CA 1
ATOM 774 C C . LEU A 1 100 ? -3.490 -3.607 9.782 1.00 94.38 100 LEU A C 1
ATOM 776 O O . LEU A 1 100 ? -2.938 -4.464 10.470 1.00 94.38 100 LEU A O 1
ATOM 780 N N . GLY A 1 101 ? -2.828 -2.824 8.935 1.00 94.00 101 GLY A N 1
ATOM 781 C CA . GLY A 1 101 ? -1.375 -2.772 8.808 1.00 94.00 101 GLY A CA 1
ATOM 782 C C . GLY A 1 101 ? -0.796 -1.567 9.543 1.00 94.00 101 GLY A C 1
ATOM 783 O O . GLY A 1 101 ? -1.257 -0.449 9.310 1.00 94.00 101 GLY A O 1
ATOM 784 N N . LEU A 1 102 ? 0.216 -1.782 10.387 1.00 94.19 102 LEU A N 1
ATOM 785 C CA . LEU A 1 102 ? 0.902 -0.735 11.160 1.00 94.19 102 LEU A CA 1
ATOM 786 C C . LEU A 1 102 ? 2.419 -0.829 10.964 1.00 94.19 102 LEU A C 1
ATOM 788 O O . LEU A 1 102 ? 3.032 -1.825 11.362 1.00 94.19 102 LEU A O 1
ATOM 792 N N . SER A 1 103 ? 3.033 0.180 10.345 1.00 92.69 103 SER A N 1
ATOM 793 C CA . SER A 1 103 ? 4.475 0.169 10.064 1.00 92.69 103 SER A CA 1
ATOM 794 C C . SER A 1 103 ? 5.325 0.508 11.290 1.00 92.69 103 SER A C 1
ATOM 796 O O . SER A 1 103 ? 4.885 1.229 12.187 1.00 92.69 103 SER A O 1
ATOM 798 N N . ASP A 1 104 ? 6.565 0.025 11.299 1.00 89.56 104 ASP A N 1
ATOM 799 C CA . ASP A 1 104 ? 7.626 0.505 12.187 1.00 89.56 104 ASP A CA 1
ATOM 800 C C . ASP A 1 104 ? 8.348 1.719 11.577 1.00 89.56 104 ASP A C 1
ATOM 802 O O . ASP A 1 104 ? 7.869 2.327 10.612 1.00 89.56 104 ASP A O 1
ATOM 806 N N . GLY A 1 105 ? 9.509 2.048 12.148 1.00 88.06 105 GLY A N 1
ATOM 807 C CA . GLY A 1 105 ? 10.421 3.071 11.650 1.00 88.06 105 GLY A CA 1
ATOM 808 C C . GLY A 1 105 ? 10.214 4.433 12.305 1.00 88.06 105 GLY A C 1
ATOM 809 O O . GLY A 1 105 ? 9.480 4.557 13.292 1.00 88.06 105 GLY A O 1
ATOM 810 N N . PHE A 1 106 ? 10.882 5.437 11.730 1.00 90.00 106 PHE A N 1
ATOM 811 C CA . PHE A 1 106 ? 10.820 6.829 12.169 1.00 90.00 106 PHE A CA 1
ATOM 812 C C . PHE A 1 106 ? 9.374 7.307 12.245 1.00 90.00 106 PHE A C 1
ATOM 814 O O . PHE A 1 106 ? 8.639 7.209 11.259 1.00 90.00 106 PHE A O 1
ATOM 821 N N . ILE A 1 107 ? 8.981 7.832 13.406 1.00 92.50 107 ILE A N 1
ATOM 822 C CA . ILE A 1 107 ? 7.611 8.259 13.716 1.00 92.50 107 ILE A CA 1
ATOM 823 C C . ILE A 1 107 ? 6.971 9.137 12.627 1.00 92.50 107 ILE A C 1
ATOM 825 O O . ILE A 1 107 ? 5.813 8.915 12.273 1.00 92.50 107 ILE A O 1
ATOM 829 N N . ASP A 1 108 ? 7.743 10.043 12.023 1.00 91.19 108 ASP A N 1
ATOM 830 C CA . ASP A 1 108 ? 7.288 10.990 10.994 1.00 91.19 108 ASP A CA 1
ATOM 831 C C . ASP A 1 108 ? 7.040 10.350 9.621 1.00 91.19 108 ASP A C 1
ATOM 833 O O . ASP A 1 108 ? 6.390 10.938 8.755 1.00 91.19 108 ASP A O 1
ATOM 837 N N . HIS A 1 109 ? 7.540 9.132 9.417 1.00 89.38 109 HIS A N 1
ATOM 838 C CA . HIS A 1 109 ? 7.391 8.358 8.184 1.00 89.38 109 HIS A CA 1
ATOM 839 C C . HIS A 1 109 ? 6.554 7.095 8.375 1.00 89.38 109 HIS A C 1
ATOM 841 O O . HIS A 1 109 ? 6.378 6.316 7.432 1.00 89.38 109 HIS A O 1
ATOM 847 N N . ARG A 1 110 ? 6.022 6.875 9.581 1.00 91.94 110 ARG A N 1
ATOM 848 C CA . ARG A 1 110 ? 5.144 5.739 9.826 1.00 91.94 110 ARG A CA 1
ATOM 849 C C . ARG A 1 110 ? 3.874 5.859 8.999 1.00 91.94 110 ARG A C 1
ATOM 851 O O . ARG A 1 110 ? 3.306 6.932 8.812 1.00 91.94 110 ARG A O 1
ATOM 858 N N . TYR A 1 111 ? 3.386 4.717 8.546 1.00 90.94 111 TYR A N 1
ATOM 859 C CA . TYR A 1 111 ? 2.130 4.611 7.831 1.00 90.94 111 TYR A CA 1
ATOM 860 C C . TYR A 1 111 ? 1.261 3.514 8.434 1.00 90.94 111 TYR A C 1
ATOM 862 O O . TYR A 1 111 ? 1.725 2.558 9.059 1.00 90.94 111 TYR A O 1
ATOM 870 N N . ALA A 1 112 ? -0.038 3.662 8.216 1.00 93.44 112 ALA A N 1
ATOM 871 C CA . ALA A 1 112 ? -1.036 2.687 8.603 1.00 93.44 112 ALA A CA 1
ATOM 872 C C . ALA A 1 112 ? -2.078 2.541 7.495 1.00 93.44 112 ALA A C 1
ATOM 874 O O . ALA A 1 112 ? -2.320 3.468 6.712 1.00 93.44 112 ALA A O 1
ATOM 875 N N . PHE A 1 113 ? -2.694 1.368 7.415 1.00 91.56 113 PHE A N 1
ATOM 876 C CA . PHE A 1 113 ? -3.774 1.108 6.472 1.00 91.56 113 PHE A CA 1
ATOM 877 C C . PHE A 1 113 ? -4.762 0.089 7.022 1.00 91.56 113 PHE A C 1
ATOM 879 O O . PHE A 1 113 ? -4.401 -0.785 7.800 1.00 91.56 113 PHE A O 1
ATOM 886 N N . PHE A 1 114 ? -5.993 0.148 6.532 1.00 91.75 114 PHE A N 1
ATOM 887 C CA . PHE A 1 114 ? -6.961 -0.933 6.645 1.00 91.75 114 PHE A CA 1
ATOM 888 C C . PHE A 1 114 ? -7.284 -1.464 5.251 1.00 91.75 114 PHE A C 1
ATOM 890 O O . PHE A 1 114 ? -7.352 -0.695 4.288 1.00 91.75 114 PHE A O 1
ATOM 897 N N . ARG A 1 115 ? -7.459 -2.780 5.146 1.00 89.19 115 ARG A N 1
ATOM 898 C CA . ARG A 1 115 ? -7.895 -3.470 3.931 1.00 89.19 115 ARG A CA 1
ATOM 899 C C . ARG A 1 115 ? -8.985 -4.461 4.289 1.00 89.19 115 ARG A C 1
ATOM 901 O O . ARG A 1 115 ? -8.777 -5.303 5.159 1.00 89.19 115 ARG A O 1
ATOM 908 N N . GLU A 1 116 ? -10.100 -4.397 3.578 1.00 89.50 116 GLU A N 1
ATOM 909 C CA . GLU A 1 116 ? -11.160 -5.394 3.697 1.00 89.50 116 GLU A CA 1
ATOM 910 C C . GLU A 1 116 ? -10.650 -6.790 3.346 1.00 89.50 116 GLU A C 1
ATOM 912 O O . GLU A 1 116 ? -9.727 -6.953 2.542 1.00 89.50 116 GLU A O 1
ATOM 917 N N . GLU A 1 117 ? -11.255 -7.814 3.944 1.00 89.06 117 GLU A N 1
ATOM 918 C CA . GLU A 1 117 ? -10.824 -9.201 3.772 1.00 89.06 117 GLU A CA 1
ATOM 919 C C . GLU A 1 117 ? -10.788 -9.621 2.293 1.00 89.06 117 GLU A C 1
ATOM 921 O O . GLU A 1 117 ? -9.804 -10.213 1.842 1.00 89.06 117 GLU A O 1
ATOM 926 N N . ASN A 1 118 ? -11.816 -9.263 1.518 1.00 87.81 118 ASN A N 1
ATOM 927 C CA . ASN A 1 118 ? -11.893 -9.578 0.089 1.00 87.81 118 ASN A CA 1
ATOM 928 C C . ASN A 1 118 ? -10.789 -8.877 -0.710 1.00 87.81 118 ASN A C 1
ATOM 930 O O . ASN A 1 118 ? -10.113 -9.518 -1.518 1.00 87.81 118 ASN A O 1
ATOM 934 N N . PHE A 1 119 ? -10.534 -7.598 -0.424 1.00 87.50 119 PHE A N 1
ATOM 935 C CA . PHE A 1 119 ? -9.438 -6.856 -1.040 1.00 87.50 119 PHE A CA 1
ATOM 936 C C . PHE A 1 119 ? -8.080 -7.469 -0.669 1.00 87.50 119 PHE A C 1
ATOM 938 O O . PHE A 1 119 ? -7.225 -7.690 -1.522 1.00 87.50 119 PHE A O 1
ATOM 945 N N . GLN A 1 120 ? -7.879 -7.857 0.591 1.00 88.75 120 GLN A N 1
ATOM 946 C CA . GLN A 1 120 ? -6.638 -8.490 1.030 1.00 88.75 120 GLN A CA 1
ATOM 947 C C . GLN A 1 120 ? -6.425 -9.883 0.408 1.00 88.75 120 GLN A C 1
ATOM 949 O O . GLN A 1 120 ? -5.283 -10.234 0.088 1.00 88.75 120 GLN A O 1
ATOM 954 N N . LYS A 1 121 ? -7.491 -10.672 0.212 1.00 89.38 121 LYS A N 1
ATOM 955 C CA . LYS A 1 121 ? -7.451 -11.943 -0.536 1.00 89.38 121 LYS A CA 1
ATOM 956 C C . LYS A 1 121 ? -7.083 -11.707 -1.997 1.00 89.38 121 LYS A C 1
ATOM 958 O O . LYS A 1 121 ? -6.229 -12.416 -2.525 1.00 89.38 121 LYS A O 1
ATOM 963 N N . PHE A 1 122 ? -7.666 -10.687 -2.619 1.00 88.81 122 PHE A N 1
ATOM 964 C CA . PHE A 1 122 ? -7.330 -10.273 -3.975 1.00 88.81 122 PHE A CA 1
ATOM 965 C C . PHE A 1 122 ? -5.844 -9.917 -4.109 1.00 88.81 122 PHE A C 1
ATOM 967 O O . PHE A 1 122 ? -5.153 -10.511 -4.931 1.00 88.81 122 PHE A O 1
ATOM 974 N N . LEU A 1 123 ? -5.302 -9.054 -3.242 1.00 89.62 123 LEU A N 1
ATOM 975 C CA . LEU A 1 123 ? -3.878 -8.700 -3.290 1.00 89.62 123 LEU A CA 1
ATOM 976 C C . LEU A 1 123 ? -2.972 -9.935 -3.173 1.00 89.62 123 LEU A C 1
ATOM 978 O O . LEU A 1 123 ? -2.010 -10.060 -3.928 1.00 89.62 123 LEU A O 1
ATOM 982 N N . ARG A 1 124 ? -3.304 -10.881 -2.280 1.00 89.06 124 ARG A N 1
ATOM 983 C CA . ARG A 1 124 ? -2.558 -12.146 -2.136 1.00 89.06 124 ARG A CA 1
ATOM 984 C C . ARG A 1 124 ? -2.621 -13.000 -3.397 1.00 89.06 124 ARG A C 1
ATOM 986 O O . ARG A 1 124 ? -1.587 -13.501 -3.821 1.00 89.06 124 ARG A O 1
ATOM 993 N N . LYS A 1 125 ? -3.799 -13.126 -4.016 1.00 89.56 125 LYS A N 1
ATOM 994 C CA . LYS A 1 125 ? -4.004 -13.884 -5.262 1.00 89.56 125 LYS A CA 1
ATOM 995 C C . LYS A 1 125 ? -3.096 -13.402 -6.399 1.00 89.56 125 LYS A C 1
ATOM 997 O O . LYS A 1 125 ? -2.665 -14.219 -7.203 1.00 89.56 125 LYS A O 1
ATOM 1002 N N . TYR A 1 126 ? -2.800 -12.103 -6.458 1.00 88.88 126 TYR A N 1
ATOM 1003 C CA . TYR A 1 126 ? -1.923 -11.505 -7.476 1.00 88.88 126 TYR A CA 1
ATOM 1004 C C . TYR A 1 126 ? -0.479 -11.267 -6.985 1.00 88.88 126 TYR A C 1
ATOM 1006 O O . TYR A 1 126 ? 0.380 -10.786 -7.730 1.00 88.88 126 TYR A O 1
ATOM 1014 N N . GLY A 1 127 ? -0.182 -11.621 -5.730 1.00 89.06 127 GLY A N 1
ATOM 1015 C CA . GLY A 1 127 ? 1.115 -11.392 -5.091 1.00 89.06 127 GLY A CA 1
ATOM 1016 C C . GLY A 1 127 ? 1.471 -9.911 -4.926 1.00 89.06 127 GLY A C 1
ATOM 1017 O O . GLY A 1 127 ? 2.652 -9.577 -4.879 1.00 89.06 127 GLY A O 1
ATOM 1018 N N . ILE A 1 128 ? 0.479 -9.018 -4.889 1.00 91.31 128 ILE A N 1
ATOM 1019 C CA . ILE A 1 128 ? 0.687 -7.575 -4.737 1.00 91.31 128 ILE A CA 1
ATOM 1020 C C . ILE A 1 128 ? 1.214 -7.302 -3.328 1.00 91.31 128 ILE A C 1
ATOM 1022 O O . ILE A 1 128 ? 0.557 -7.602 -2.328 1.00 91.31 128 ILE A O 1
ATOM 1026 N N . THR A 1 129 ? 2.406 -6.714 -3.252 1.00 88.38 129 THR A N 1
ATOM 1027 C CA . THR A 1 129 ? 3.105 -6.443 -1.991 1.00 88.38 129 THR A CA 1
ATOM 1028 C C . THR A 1 129 ? 2.719 -5.092 -1.404 1.00 88.38 129 THR A C 1
ATOM 1030 O O . THR A 1 129 ? 2.670 -4.944 -0.184 1.00 88.38 129 THR A O 1
ATOM 1033 N N . ALA A 1 130 ? 2.398 -4.109 -2.248 1.00 88.06 130 ALA A N 1
ATOM 1034 C CA . ALA A 1 130 ? 1.983 -2.781 -1.811 1.00 88.06 130 ALA A CA 1
ATOM 1035 C C . ALA A 1 130 ? 0.894 -2.193 -2.713 1.00 88.06 130 ALA A C 1
ATOM 1037 O O . ALA A 1 130 ? 0.861 -2.447 -3.915 1.00 88.06 130 ALA A O 1
ATOM 1038 N N . VAL A 1 131 ? 0.029 -1.378 -2.110 1.00 89.69 131 VAL A N 1
ATOM 1039 C CA . VAL A 1 131 ? -0.947 -0.547 -2.822 1.00 89.69 131 VAL A CA 1
ATOM 1040 C C . VAL A 1 131 ? -0.548 0.903 -2.590 1.00 89.69 131 VAL A C 1
ATOM 1042 O O . VAL A 1 131 ? -0.521 1.354 -1.441 1.00 89.69 131 VAL A O 1
ATOM 1045 N N . ILE A 1 132 ? -0.206 1.595 -3.668 1.00 89.19 132 ILE A N 1
ATOM 1046 C CA . ILE A 1 132 ? 0.213 2.991 -3.699 1.00 89.19 132 ILE A CA 1
ATOM 1047 C C . ILE A 1 132 ? -0.997 3.810 -4.143 1.00 89.19 132 ILE A C 1
ATOM 1049 O O . ILE A 1 132 ? -1.512 3.628 -5.243 1.00 89.19 132 ILE A O 1
ATOM 1053 N N . HIS A 1 133 ? -1.497 4.667 -3.255 1.00 85.62 133 HIS A N 1
ATOM 1054 C CA . HIS A 1 133 ? -2.703 5.456 -3.511 1.00 85.62 133 HIS A CA 1
ATOM 1055 C C . HIS A 1 133 ? -2.344 6.752 -4.241 1.00 85.62 133 HIS A C 1
ATOM 1057 O O . HIS A 1 133 ? -2.417 7.837 -3.672 1.00 85.62 133 HIS A O 1
ATOM 1063 N N . GLU A 1 134 ? -1.875 6.592 -5.471 1.00 89.75 134 GLU A N 1
ATOM 1064 C CA . GLU A 1 134 ? -1.431 7.654 -6.369 1.00 89.75 134 GLU A CA 1
ATOM 1065 C C . GLU A 1 134 ? -2.062 7.443 -7.748 1.00 89.75 134 GLU A C 1
ATOM 1067 O O . GLU A 1 134 ? -2.509 6.336 -8.065 1.00 89.75 134 GLU A O 1
ATOM 1072 N N . ASP A 1 135 ? -2.069 8.505 -8.556 1.00 92.31 135 ASP A N 1
ATOM 1073 C CA . ASP A 1 135 ? -2.628 8.483 -9.905 1.00 92.31 135 ASP A CA 1
ATOM 1074 C C . ASP A 1 135 ? -1.847 7.499 -10.791 1.00 92.31 135 ASP A C 1
ATOM 1076 O O . ASP A 1 135 ? -0.623 7.645 -10.924 1.00 92.31 135 ASP A O 1
ATOM 1080 N N . PRO A 1 136 ? -2.501 6.477 -11.373 1.00 95.81 136 PRO A N 1
ATOM 1081 C CA . PRO A 1 136 ? -1.854 5.592 -12.332 1.00 95.81 136 PRO A CA 1
ATOM 1082 C C . PRO A 1 136 ? -1.545 6.286 -13.668 1.00 95.81 136 PRO A C 1
ATOM 1084 O O . PRO A 1 136 ? -0.702 5.784 -14.407 1.00 95.81 136 PRO A O 1
ATOM 1087 N N . ASN A 1 137 ? -2.162 7.430 -13.977 1.00 96.88 137 ASN A N 1
ATOM 1088 C CA . ASN A 1 137 ? -1.969 8.183 -15.218 1.00 96.88 137 ASN A CA 1
ATOM 1089 C C . ASN A 1 137 ? -0.750 9.098 -15.120 1.00 96.88 137 ASN A C 1
ATOM 1091 O O . ASN A 1 137 ? -0.843 10.310 -14.923 1.00 96.88 137 ASN A O 1
ATOM 1095 N N . ARG A 1 138 ? 0.432 8.489 -15.167 1.00 97.38 138 ARG A N 1
ATOM 1096 C CA . ARG A 1 138 ? 1.702 9.179 -14.945 1.00 97.38 138 ARG A CA 1
ATOM 1097 C C . ARG A 1 138 ? 2.831 8.550 -15.738 1.00 97.38 138 ARG A C 1
ATOM 1099 O O . ARG A 1 138 ? 2.696 7.494 -16.350 1.00 97.38 138 ARG A O 1
ATOM 1106 N N . ILE A 1 139 ? 3.995 9.181 -15.639 1.00 97.88 139 ILE A N 1
ATOM 1107 C CA . ILE A 1 139 ? 5.240 8.623 -16.151 1.00 97.88 139 ILE A CA 1
ATOM 1108 C C . ILE A 1 139 ? 5.815 7.630 -15.132 1.00 97.88 139 ILE A C 1
ATOM 1110 O O . ILE A 1 139 ? 6.048 7.974 -13.967 1.00 97.88 139 ILE A O 1
ATOM 1114 N N . PHE A 1 140 ? 6.082 6.411 -15.593 1.00 97.62 140 PHE A N 1
ATOM 1115 C CA . PHE A 1 140 ? 6.829 5.377 -14.881 1.00 97.62 140 PHE A CA 1
ATOM 1116 C C . PHE A 1 140 ? 8.173 5.168 -15.563 1.00 97.62 140 PHE A C 1
ATOM 1118 O O . PHE A 1 140 ? 8.209 4.916 -16.760 1.00 97.62 140 PHE A O 1
ATOM 1125 N N . CYS A 1 141 ? 9.272 5.204 -14.813 1.00 97.06 141 CYS A N 1
ATOM 1126 C CA . CYS A 1 141 ? 10.591 4.880 -15.356 1.00 97.06 141 CYS A CA 1
ATOM 1127 C C . CYS A 1 141 ? 11.027 3.492 -14.873 1.00 97.06 141 CYS A C 1
ATOM 1129 O O . CYS A 1 141 ? 11.290 3.274 -13.685 1.00 97.06 141 CYS A O 1
ATOM 1131 N N . LEU A 1 142 ? 11.043 2.543 -15.807 1.00 97.38 142 LEU A N 1
ATOM 1132 C CA . LEU A 1 142 ? 11.410 1.150 -15.604 1.00 97.38 142 LEU A CA 1
ATOM 1133 C C . LEU A 1 142 ? 12.910 0.992 -15.783 1.00 97.38 142 LEU A C 1
ATOM 1135 O O . LEU A 1 142 ? 13.467 1.405 -16.795 1.00 97.38 142 LEU A O 1
ATOM 1139 N N . ARG A 1 143 ? 13.559 0.375 -14.800 1.00 97.06 143 ARG A N 1
ATOM 1140 C CA . ARG A 1 143 ? 14.997 0.112 -14.825 1.00 97.06 143 ARG A CA 1
ATOM 1141 C C . ARG A 1 143 ? 15.235 -1.365 -15.094 1.00 97.06 143 ARG A C 1
ATOM 1143 O O . ARG A 1 143 ? 14.677 -2.199 -14.380 1.00 97.06 143 ARG A O 1
ATOM 1150 N N . ASN A 1 144 ? 16.044 -1.665 -16.102 1.00 97.19 144 ASN A N 1
ATOM 1151 C CA . ASN A 1 144 ? 16.347 -3.023 -16.534 1.00 97.1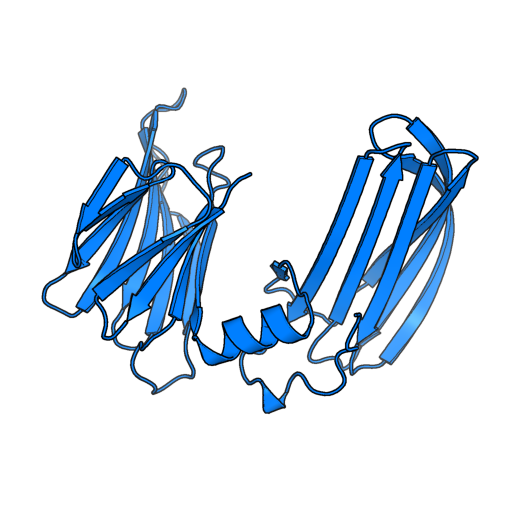9 144 ASN A CA 1
ATOM 1152 C C . ASN A 1 144 ? 17.840 -3.176 -16.841 1.00 97.19 144 ASN A C 1
ATOM 1154 O O . ASN A 1 144 ? 18.402 -2.375 -17.580 1.00 97.19 144 ASN A O 1
ATOM 1158 N N . GLY A 1 145 ? 18.488 -4.199 -16.297 1.00 96.19 145 GLY A N 1
ATOM 1159 C CA . GLY A 1 145 ? 19.883 -4.510 -16.593 1.00 96.19 145 GLY A CA 1
ATOM 1160 C C . GLY A 1 145 ? 20.381 -5.722 -15.820 1.00 96.19 145 GLY A C 1
ATOM 1161 O O . GLY A 1 145 ? 19.815 -6.089 -14.785 1.00 96.19 145 GLY A O 1
ATOM 1162 N N . GLU A 1 146 ? 21.461 -6.314 -16.313 1.00 95.00 146 GLU A N 1
ATOM 1163 C CA . GLU A 1 146 ? 22.079 -7.501 -15.734 1.00 95.00 146 GLU A CA 1
ATOM 1164 C C . GLU A 1 146 ? 23.600 -7.492 -15.935 1.00 95.00 146 GLU A C 1
ATOM 1166 O O . GLU A 1 146 ? 24.128 -6.922 -16.886 1.00 95.00 146 GLU A O 1
ATOM 1171 N N . SER A 1 147 ? 24.292 -8.117 -14.992 1.00 91.94 147 SER A N 1
ATOM 1172 C CA . SER A 1 147 ? 25.716 -8.463 -14.977 1.00 91.94 147 SER A CA 1
ATOM 1173 C C . SER A 1 147 ? 25.843 -9.844 -14.326 1.00 91.94 147 SER A C 1
ATOM 1175 O O . SER A 1 147 ? 24.857 -10.309 -13.762 1.00 91.94 147 SER A O 1
ATOM 1177 N N . GLU A 1 148 ? 27.032 -10.459 -14.347 1.00 88.44 148 GLU A N 1
ATOM 1178 C CA . GLU A 1 148 ? 27.269 -11.847 -13.889 1.00 88.44 148 GLU A CA 1
ATOM 1179 C C . GLU A 1 148 ? 26.422 -12.275 -12.678 1.00 88.44 148 GLU A C 1
ATOM 1181 O O . GLU A 1 148 ? 25.632 -13.206 -12.790 1.00 88.44 148 GLU A O 1
ATOM 1186 N N . ASP A 1 149 ? 26.510 -11.535 -11.567 1.00 89.25 149 ASP A N 1
ATOM 1187 C CA . ASP A 1 149 ? 25.795 -11.868 -10.326 1.00 89.25 149 ASP A CA 1
ATOM 1188 C C . ASP A 1 149 ? 24.695 -10.870 -9.944 1.00 89.25 149 ASP A C 1
ATOM 1190 O O . ASP A 1 149 ? 24.151 -10.955 -8.840 1.00 89.25 149 ASP A O 1
ATOM 1194 N N . ASN A 1 150 ? 24.390 -9.865 -10.774 1.00 93.50 150 ASN A N 1
ATOM 1195 C CA . ASN A 1 150 ? 23.480 -8.784 -10.380 1.00 93.50 150 ASN A CA 1
ATOM 1196 C C . ASN A 1 150 ? 22.471 -8.470 -11.465 1.00 93.50 150 ASN A C 1
ATOM 1198 O O . ASN A 1 150 ? 22.851 -8.211 -12.602 1.00 93.50 150 ASN A O 1
ATOM 1202 N N . SER A 1 151 ? 21.204 -8.361 -11.080 1.00 93.56 151 SER A N 1
ATOM 1203 C CA . SER A 1 151 ? 20.156 -7.911 -11.985 1.00 93.56 151 SER A CA 1
ATOM 1204 C C . SER A 1 151 ? 19.176 -6.959 -11.323 1.00 93.56 151 SER A C 1
ATOM 1206 O O . SER A 1 151 ? 18.943 -6.978 -10.110 1.00 93.56 151 SER A O 1
ATOM 1208 N N . TYR A 1 152 ? 18.603 -6.099 -12.152 1.00 96.25 152 TYR A N 1
ATOM 1209 C CA . TYR A 1 152 ? 17.503 -5.220 -11.805 1.00 96.25 152 TYR A CA 1
ATOM 1210 C C . TYR A 1 152 ? 16.503 -5.320 -12.943 1.00 96.25 152 TYR A C 1
ATOM 1212 O O . TYR A 1 152 ? 16.836 -4.974 -14.068 1.00 96.25 152 TYR A O 1
ATOM 1220 N N . TYR A 1 153 ? 15.296 -5.793 -12.657 1.00 96.06 153 TYR A N 1
ATOM 1221 C CA . TYR A 1 153 ? 14.258 -5.980 -13.660 1.00 96.06 153 TYR A CA 1
ATOM 1222 C C . TYR A 1 153 ? 12.952 -5.335 -13.218 1.00 96.06 153 TYR A C 1
ATOM 1224 O O . TYR A 1 153 ? 12.443 -5.623 -12.128 1.00 96.06 153 TYR A O 1
ATOM 1232 N N . MET A 1 154 ? 12.395 -4.481 -14.072 1.00 97.25 154 MET A N 1
ATOM 1233 C CA . MET A 1 154 ? 11.110 -3.825 -13.883 1.00 97.25 154 MET A CA 1
ATOM 1234 C C . MET A 1 154 ? 10.175 -4.048 -15.061 1.00 97.25 154 MET A C 1
ATOM 1236 O O . MET A 1 154 ? 10.529 -3.792 -16.207 1.00 97.25 154 MET A O 1
ATOM 1240 N N . ASN A 1 155 ? 8.938 -4.409 -14.729 1.00 95.56 155 ASN A N 1
ATOM 1241 C CA . ASN A 1 155 ? 7.833 -4.526 -15.672 1.00 95.56 155 ASN A CA 1
ATOM 1242 C C . ASN A 1 155 ? 6.679 -3.625 -15.231 1.00 95.56 155 ASN A C 1
ATOM 1244 O O . ASN A 1 155 ? 6.483 -3.412 -14.028 1.00 95.56 155 ASN A O 1
ATOM 1248 N N . LEU A 1 156 ? 5.895 -3.168 -16.204 1.00 96.56 156 LEU A N 1
ATOM 1249 C CA . LEU A 1 156 ? 4.680 -2.384 -16.017 1.00 96.56 156 LEU A CA 1
ATOM 1250 C C . LEU A 1 156 ? 3.515 -3.078 -16.722 1.00 96.56 156 LEU A C 1
ATOM 1252 O O . LEU A 1 156 ? 3.642 -3.500 -17.868 1.00 96.56 156 LEU A O 1
ATOM 1256 N N . TRP A 1 157 ? 2.380 -3.156 -16.040 1.00 96.19 157 TRP A N 1
ATOM 1257 C CA . TRP A 1 157 ? 1.091 -3.521 -16.621 1.00 96.19 157 TRP A CA 1
ATOM 1258 C C . TRP A 1 157 ? 0.078 -2.448 -16.245 1.00 96.19 157 TRP A C 1
ATOM 1260 O O . TRP A 1 157 ? 0.175 -1.870 -15.165 1.00 96.19 157 TRP A O 1
ATOM 1270 N N . THR A 1 158 ? -0.895 -2.189 -17.104 1.00 96.00 158 THR A N 1
ATOM 1271 C CA . THR A 1 158 ? -1.967 -1.220 -16.858 1.00 96.00 158 THR A CA 1
ATOM 1272 C C . THR A 1 158 ? -3.189 -1.602 -17.689 1.00 96.00 158 THR A C 1
ATOM 1274 O O . THR A 1 158 ? -3.052 -2.346 -18.662 1.00 96.00 158 THR A O 1
ATOM 1277 N N . ASP A 1 159 ? -4.367 -1.137 -17.283 1.00 95.44 159 ASP A N 1
ATOM 1278 C CA . ASP A 1 159 ? -5.602 -1.211 -18.068 1.00 95.44 159 ASP A CA 1
ATOM 1279 C C . ASP A 1 159 ? -5.760 -0.056 -19.069 1.00 95.44 159 ASP A C 1
ATOM 1281 O O . ASP A 1 159 ? -6.630 -0.132 -19.933 1.00 95.44 159 ASP A O 1
ATOM 1285 N N . GLY A 1 160 ? -4.926 0.982 -18.968 1.00 94.69 160 GLY A N 1
ATOM 1286 C CA . GLY A 1 160 ? -4.921 2.116 -19.889 1.00 94.69 160 GLY A CA 1
ATOM 1287 C C . GLY A 1 160 ? -3.928 1.981 -21.046 1.00 94.69 160 GLY A C 1
ATOM 1288 O O . GLY A 1 160 ? -3.434 0.903 -21.391 1.00 94.69 160 GLY A O 1
ATOM 1289 N N . HIS A 1 161 ? -3.599 3.122 -21.645 1.00 95.88 161 HIS A N 1
ATOM 1290 C CA . HIS A 1 161 ? -2.650 3.248 -22.744 1.00 95.88 161 HIS A CA 1
ATOM 1291 C C . HIS A 1 161 ? -1.244 3.561 -22.230 1.00 95.88 161 HIS A C 1
ATOM 1293 O O . HIS A 1 161 ? -1.025 4.579 -21.577 1.00 95.88 161 HIS A O 1
ATOM 1299 N N . ALA A 1 162 ? -0.277 2.707 -22.568 1.00 96.50 162 ALA A N 1
ATOM 1300 C CA . ALA A 1 162 ? 1.127 2.874 -22.208 1.00 96.50 162 ALA A CA 1
ATOM 1301 C C . ALA A 1 162 ? 1.973 3.191 -23.449 1.00 96.50 162 ALA A C 1
ATOM 1303 O O . ALA A 1 162 ? 1.992 2.417 -24.406 1.00 96.50 162 ALA A O 1
ATOM 1304 N N . ILE A 1 163 ? 2.691 4.316 -23.425 1.00 97.31 163 ILE A N 1
ATOM 1305 C CA . ILE A 1 163 ? 3.542 4.776 -24.530 1.00 97.31 163 ILE A CA 1
ATOM 1306 C C . ILE A 1 163 ? 4.957 5.008 -24.006 1.00 97.31 163 ILE A C 1
ATOM 1308 O O . ILE A 1 163 ? 5.152 5.753 -23.045 1.00 97.31 163 ILE A O 1
ATOM 1312 N N . SER A 1 164 ? 5.950 4.388 -24.643 1.00 96.56 164 SER A N 1
ATOM 1313 C CA . SER A 1 164 ? 7.362 4.670 -24.367 1.00 96.56 164 SER A CA 1
ATOM 1314 C C . SER A 1 164 ? 7.700 6.085 -24.843 1.00 96.56 164 SER A C 1
ATOM 1316 O O . SER A 1 164 ? 7.481 6.416 -26.008 1.00 96.56 164 SER A O 1
ATOM 1318 N N . ILE A 1 165 ? 8.190 6.933 -23.938 1.00 97.25 165 ILE A N 1
ATOM 1319 C CA . ILE A 1 165 ? 8.496 8.352 -24.206 1.00 97.25 165 ILE A CA 1
ATOM 1320 C C . ILE A 1 165 ? 9.992 8.665 -24.137 1.00 97.25 165 ILE A C 1
ATOM 1322 O O . ILE A 1 165 ? 10.407 9.791 -24.400 1.00 97.25 165 ILE A O 1
ATOM 1326 N N . GLY A 1 166 ? 10.815 7.686 -23.772 1.00 96.00 166 GLY A N 1
ATOM 1327 C CA . GLY A 1 166 ? 12.254 7.862 -23.700 1.00 96.00 166 GLY A CA 1
ATOM 1328 C C . GLY A 1 166 ? 12.946 6.621 -23.173 1.00 96.00 166 GLY A C 1
ATOM 1329 O O . GLY A 1 166 ? 12.419 5.910 -22.319 1.00 96.00 166 GLY A O 1
ATOM 1330 N N . LYS A 1 167 ? 14.151 6.383 -23.678 1.00 97.19 167 LYS A N 1
ATOM 1331 C CA . LYS A 1 167 ? 15.012 5.284 -23.261 1.00 97.19 167 LYS A CA 1
ATOM 1332 C C . LYS A 1 167 ? 16.437 5.803 -23.181 1.00 97.19 167 LYS A C 1
ATOM 1334 O O . LYS A 1 167 ? 16.911 6.416 -24.134 1.00 97.19 167 LYS A O 1
ATOM 1339 N N . GLN A 1 168 ? 17.105 5.554 -22.066 1.00 96.81 168 GLN A N 1
ATOM 1340 C CA . GLN A 1 168 ? 18.493 5.951 -21.876 1.00 96.81 168 GLN A CA 1
ATOM 1341 C C . GLN A 1 168 ? 19.278 4.876 -21.142 1.00 96.81 168 GLN A C 1
ATOM 1343 O O . GLN A 1 168 ? 18.729 4.101 -20.359 1.00 96.81 168 GLN A O 1
ATOM 1348 N N . GLU A 1 169 ? 20.571 4.829 -21.417 1.00 97.06 169 GLU A N 1
ATOM 1349 C CA . GLU A 1 169 ? 21.502 4.010 -20.662 1.00 97.06 169 GLU A CA 1
ATOM 1350 C C . GLU A 1 169 ? 21.863 4.696 -19.340 1.00 97.06 169 GLU A C 1
ATOM 1352 O O . GLU A 1 169 ? 22.146 5.894 -19.305 1.00 97.06 169 GLU A O 1
ATOM 1357 N N . GLU A 1 170 ? 21.864 3.939 -18.245 1.00 95.81 170 GLU A N 1
ATOM 1358 C CA . GLU A 1 170 ? 22.246 4.427 -16.920 1.00 95.81 170 GLU A CA 1
ATOM 1359 C C . GLU A 1 170 ? 23.042 3.377 -16.146 1.00 95.81 170 GLU A C 1
ATOM 1361 O O . GLU A 1 170 ? 22.884 2.168 -16.327 1.00 95.81 170 GLU A O 1
ATOM 1366 N N . MET A 1 171 ? 23.837 3.852 -15.187 1.00 95.75 171 MET A N 1
ATOM 1367 C CA . MET A 1 171 ? 24.436 2.994 -14.172 1.00 95.75 171 MET A CA 1
ATOM 1368 C C . MET A 1 171 ? 23.384 2.610 -13.129 1.00 95.75 171 MET A C 1
ATOM 1370 O O . MET A 1 171 ? 22.998 3.416 -12.279 1.00 95.75 171 MET A O 1
ATOM 1374 N N . LEU A 1 172 ? 22.951 1.355 -13.159 1.00 94.12 172 LEU A N 1
ATOM 1375 C CA . LEU A 1 172 ? 22.044 0.785 -12.171 1.00 94.12 172 LEU A CA 1
ATOM 1376 C C . LEU A 1 172 ? 22.804 0.337 -10.922 1.00 94.12 172 LEU A C 1
ATOM 1378 O O . LEU A 1 172 ? 24.030 0.219 -10.914 1.00 94.12 172 LEU A O 1
ATOM 1382 N N . ASN A 1 173 ? 22.063 0.090 -9.841 1.00 90.50 173 ASN A N 1
ATOM 1383 C CA . ASN A 1 173 ? 22.612 -0.421 -8.592 1.00 90.50 173 ASN A CA 1
ATOM 1384 C C . ASN A 1 173 ? 21.770 -1.582 -8.056 1.00 90.50 173 ASN A C 1
ATOM 1386 O O . ASN A 1 173 ? 20.559 -1.442 -7.876 1.00 90.50 173 ASN A O 1
ATOM 1390 N N . SER A 1 174 ? 22.429 -2.694 -7.743 1.00 89.19 174 SER A N 1
ATOM 1391 C CA . SER A 1 174 ? 21.857 -3.805 -6.987 1.00 89.19 174 SER A CA 1
ATOM 1392 C C . SER A 1 174 ? 22.687 -4.021 -5.727 1.00 89.19 174 SER A C 1
ATOM 1394 O O . SER A 1 174 ? 23.858 -4.384 -5.800 1.00 89.19 174 SER A O 1
ATOM 1396 N N . PHE A 1 175 ? 22.100 -3.738 -4.561 1.00 88.94 175 PHE A N 1
ATOM 1397 C CA . PHE A 1 175 ? 22.730 -3.914 -3.243 1.00 88.94 175 PHE A CA 1
ATOM 1398 C C . PHE A 1 175 ? 24.160 -3.339 -3.124 1.00 88.94 175 PHE A C 1
ATOM 1400 O O . PHE A 1 175 ? 25.029 -3.936 -2.492 1.00 88.94 175 PHE A O 1
ATOM 1407 N N . GLY A 1 176 ? 24.412 -2.172 -3.722 1.00 87.31 176 GLY A N 1
ATOM 1408 C CA . GLY A 1 176 ? 25.716 -1.502 -3.706 1.00 87.31 176 GLY A CA 1
ATOM 1409 C C . GLY A 1 176 ? 26.589 -1.785 -4.932 1.00 87.31 176 GLY A C 1
ATOM 1410 O O . GLY A 1 176 ? 27.471 -0.980 -5.227 1.00 87.31 176 GLY A O 1
ATOM 1411 N N . LYS A 1 177 ? 26.307 -2.837 -5.710 1.00 89.12 177 LYS A N 1
ATOM 1412 C CA . LYS A 1 177 ? 27.032 -3.161 -6.947 1.00 89.12 177 LYS A CA 1
ATOM 1413 C C . LYS A 1 177 ? 26.457 -2.388 -8.128 1.00 89.12 177 LYS A C 1
ATOM 1415 O O . LYS A 1 177 ? 25.252 -2.435 -8.369 1.00 89.12 177 LYS A O 1
ATOM 1420 N N . ARG A 1 178 ? 27.316 -1.659 -8.847 1.00 92.94 178 ARG A N 1
ATOM 1421 C CA . ARG A 1 178 ? 26.930 -0.847 -10.008 1.00 92.94 178 ARG A CA 1
ATOM 1422 C C . ARG A 1 178 ? 27.187 -1.601 -11.311 1.00 92.94 178 ARG A C 1
ATOM 1424 O O . ARG A 1 178 ? 28.235 -2.221 -11.438 1.00 92.94 178 ARG A O 1
ATOM 1431 N N . PHE A 1 179 ? 26.263 -1.517 -12.260 1.00 94.06 179 PHE A N 1
ATOM 1432 C CA . PHE A 1 179 ? 26.379 -2.132 -13.587 1.00 94.06 179 PHE A CA 1
ATOM 1433 C C . PHE A 1 179 ? 25.579 -1.331 -14.615 1.00 94.06 179 PHE A C 1
ATOM 1435 O O . PHE A 1 179 ? 24.676 -0.578 -14.244 1.00 94.06 179 PHE A O 1
ATOM 144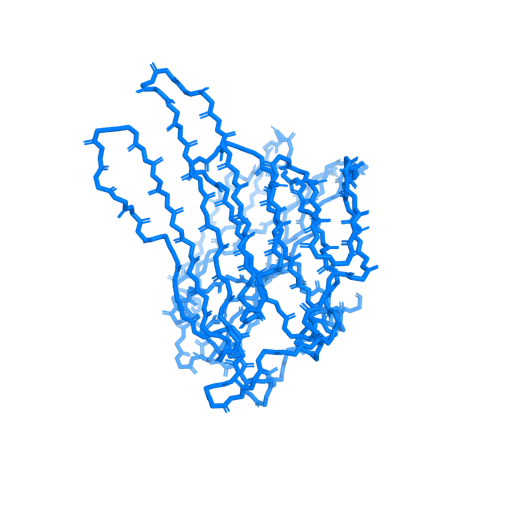2 N N . GLN A 1 180 ? 25.922 -1.484 -15.892 1.00 96.19 180 GLN A N 1
ATOM 1443 C CA . GLN A 1 180 ? 25.210 -0.812 -16.973 1.00 96.19 180 GLN A CA 1
ATOM 1444 C C . GLN A 1 180 ? 23.803 -1.391 -17.113 1.00 96.19 180 GLN A C 1
ATOM 1446 O O . GLN A 1 180 ? 23.603 -2.605 -17.087 1.00 96.19 180 GLN A O 1
ATOM 1451 N N . GLY A 1 181 ? 22.825 -0.519 -17.288 1.00 96.50 181 GLY A N 1
ATOM 1452 C CA . GLY A 1 181 ? 21.478 -0.912 -17.641 1.00 96.50 181 GLY A CA 1
ATOM 1453 C C . GLY A 1 181 ? 20.773 0.189 -18.404 1.00 96.50 181 GLY A C 1
ATOM 1454 O O . GLY A 1 181 ? 21.372 1.147 -18.888 1.00 96.50 181 GLY A O 1
ATOM 1455 N N . VAL A 1 182 ? 19.470 0.024 -18.516 1.00 97.31 182 VAL A N 1
ATOM 1456 C CA . VAL A 1 182 ? 18.595 0.877 -19.297 1.00 97.31 182 VAL A CA 1
ATOM 1457 C C . VAL A 1 182 ? 17.473 1.369 -18.406 1.00 97.31 182 VAL A C 1
ATOM 1459 O O . VAL A 1 182 ? 16.872 0.599 -17.651 1.00 97.31 182 VAL A O 1
ATOM 1462 N N . VAL A 1 183 ? 17.160 2.650 -18.540 1.00 97.56 183 VAL A N 1
ATOM 1463 C CA . VAL A 1 183 ? 15.950 3.256 -18.005 1.00 97.56 183 VAL A CA 1
ATOM 1464 C C . VAL A 1 183 ? 15.035 3.615 -19.162 1.00 97.56 183 VAL A C 1
ATOM 1466 O O . VAL A 1 183 ? 15.395 4.399 -20.036 1.00 97.56 183 VAL A O 1
ATOM 1469 N N . GLU A 1 184 ? 13.848 3.021 -19.171 1.00 97.94 184 GLU A N 1
ATOM 1470 C CA . GLU A 1 184 ? 12.775 3.336 -20.108 1.00 97.94 184 GLU A CA 1
ATOM 1471 C C . GLU A 1 184 ? 11.652 4.046 -19.359 1.00 97.94 184 GLU A C 1
ATOM 1473 O O . GLU A 1 184 ? 11.102 3.505 -18.399 1.00 97.94 184 GLU A O 1
ATOM 1478 N N . CYS A 1 185 ? 11.307 5.258 -19.783 1.00 97.88 185 CYS A N 1
ATOM 1479 C CA . CYS A 1 185 ? 10.187 6.000 -19.227 1.00 97.88 185 CYS A CA 1
ATOM 1480 C C . CYS A 1 185 ? 8.952 5.818 -20.112 1.00 97.88 185 CYS A C 1
ATOM 1482 O O . CYS A 1 185 ? 8.988 6.019 -21.325 1.00 97.88 185 CYS A O 1
ATOM 1484 N N . ILE A 1 186 ? 7.850 5.437 -19.476 1.00 98.12 186 ILE A N 1
ATOM 1485 C CA . ILE A 1 186 ? 6.579 5.087 -20.098 1.00 98.12 186 ILE A CA 1
ATOM 1486 C C . ILE A 1 186 ? 5.510 6.019 -19.538 1.00 98.12 186 ILE A C 1
ATOM 1488 O O . ILE A 1 186 ? 5.320 6.079 -18.323 1.00 98.12 186 ILE A O 1
ATOM 1492 N N . SER A 1 187 ? 4.821 6.741 -20.417 1.00 98.06 187 SER A N 1
ATOM 1493 C CA . SER A 1 187 ? 3.637 7.528 -20.076 1.00 98.06 187 SER A CA 1
ATOM 1494 C C . SER A 1 187 ? 2.408 6.625 -20.100 1.00 98.06 187 SER A C 1
ATOM 1496 O O . SER A 1 187 ? 2.138 5.986 -21.119 1.00 98.06 187 SER A O 1
ATOM 1498 N N . VAL A 1 188 ? 1.689 6.556 -18.982 1.00 98.19 188 VAL A N 1
ATOM 1499 C CA . VAL A 1 188 ? 0.414 5.841 -18.860 1.00 98.19 188 VAL A CA 1
ATOM 1500 C C . VAL A 1 188 ? -0.725 6.852 -18.846 1.00 98.19 188 VAL A C 1
ATOM 1502 O O . VAL A 1 188 ? -0.653 7.837 -18.114 1.00 98.19 188 VAL A O 1
ATOM 1505 N N . ASN A 1 189 ? -1.764 6.600 -19.638 1.00 96.56 189 ASN A N 1
ATOM 1506 C CA . ASN A 1 189 ? -2.957 7.439 -19.755 1.00 96.56 189 ASN A CA 1
ATOM 1507 C C . ASN A 1 189 ? -4.220 6.567 -19.776 1.00 96.56 189 ASN A C 1
ATOM 1509 O O . ASN A 1 189 ? -4.146 5.392 -20.135 1.00 96.56 189 ASN A O 1
ATOM 1513 N N . ASP A 1 190 ? -5.365 7.147 -19.418 1.00 95.50 190 ASP A N 1
ATOM 1514 C CA . ASP A 1 190 ? -6.685 6.499 -19.375 1.00 95.50 190 ASP A CA 1
ATOM 1515 C C . ASP A 1 190 ? -6.728 5.168 -18.593 1.00 95.50 190 ASP A C 1
ATOM 1517 O O . ASP A 1 190 ? -7.432 4.227 -18.955 1.00 95.50 190 ASP A O 1
ATOM 1521 N N . ALA A 1 191 ? -5.956 5.082 -17.511 1.00 94.94 191 ALA A N 1
ATOM 1522 C CA . ALA A 1 191 ? -5.844 3.922 -16.637 1.00 94.94 191 ALA A CA 1
ATOM 1523 C C . ALA A 1 191 ? -6.595 4.122 -15.314 1.00 94.94 191 ALA A C 1
ATOM 1525 O O . ALA A 1 191 ? -6.524 5.190 -14.697 1.00 94.94 191 ALA A O 1
ATOM 1526 N N . ASN A 1 192 ? -7.219 3.056 -14.807 1.00 93.69 192 ASN A N 1
ATOM 1527 C CA . ASN A 1 192 ? -7.692 2.988 -13.418 1.00 93.69 192 ASN A CA 1
ATOM 1528 C C . ASN A 1 192 ? -6.628 2.387 -12.496 1.00 93.69 192 ASN A C 1
ATOM 1530 O O . ASN A 1 192 ? -6.644 2.605 -11.276 1.00 93.69 192 ASN A O 1
ATOM 1534 N N . TRP A 1 193 ? -5.683 1.629 -13.057 1.00 95.50 193 TRP A N 1
ATOM 1535 C CA . TRP A 1 193 ? -4.571 1.076 -12.304 1.00 95.50 193 TRP A CA 1
ATOM 1536 C C . TRP A 1 193 ? -3.304 0.896 -13.142 1.00 95.50 193 TRP A C 1
ATOM 1538 O O . TRP A 1 193 ? -3.315 0.661 -14.349 1.00 95.50 193 TRP A O 1
ATOM 1548 N N . ALA A 1 194 ? -2.170 0.937 -12.452 1.00 96.75 194 ALA A N 1
ATOM 1549 C CA . ALA A 1 194 ? -0.881 0.529 -12.987 1.00 96.75 194 ALA A CA 1
ATOM 1550 C C . ALA A 1 194 ? -0.197 -0.404 -11.983 1.00 96.75 194 ALA A C 1
ATOM 1552 O O . ALA A 1 194 ? -0.134 -0.127 -10.788 1.00 96.75 194 ALA A O 1
ATOM 1553 N N . LEU A 1 195 ? 0.314 -1.540 -12.441 1.00 96.25 195 LEU A N 1
ATOM 1554 C CA . LEU A 1 195 ? 1.054 -2.499 -11.635 1.00 96.25 195 LEU A CA 1
ATOM 1555 C C . LEU A 1 195 ? 2.510 -2.482 -12.072 1.00 96.25 195 LEU A C 1
ATOM 1557 O O . LEU A 1 195 ? 2.823 -2.812 -13.212 1.00 96.25 195 LEU A O 1
ATOM 1561 N N . THR A 1 196 ? 3.410 -2.196 -11.138 1.00 96.38 196 THR A N 1
ATOM 1562 C CA . THR A 1 196 ? 4.843 -2.403 -11.363 1.00 96.38 196 THR A CA 1
ATOM 1563 C C . THR A 1 196 ? 5.300 -3.668 -10.654 1.00 96.38 196 THR A C 1
ATOM 1565 O O . THR A 1 196 ? 4.954 -3.900 -9.494 1.00 96.38 196 THR A O 1
ATOM 1568 N N . ARG A 1 197 ? 6.108 -4.486 -11.326 1.00 95.31 197 ARG A N 1
ATOM 1569 C CA . ARG A 1 197 ? 6.913 -5.534 -10.682 1.00 95.31 197 ARG A CA 1
ATOM 1570 C C . ARG A 1 197 ? 8.356 -5.093 -10.740 1.00 95.31 197 ARG A C 1
ATOM 1572 O O . ARG A 1 197 ? 8.823 -4.713 -11.802 1.00 95.31 197 ARG A O 1
ATOM 1579 N N . ARG A 1 198 ? 9.058 -5.205 -9.622 1.00 95.31 198 ARG A N 1
ATOM 1580 C CA . ARG A 1 198 ? 10.494 -4.969 -9.516 1.00 95.31 198 ARG A CA 1
ATOM 1581 C C . ARG A 1 198 ? 11.152 -6.178 -8.872 1.00 95.31 198 ARG A C 1
ATOM 1583 O O . ARG A 1 198 ? 10.719 -6.605 -7.804 1.00 95.31 198 ARG A O 1
ATOM 1590 N N . LEU A 1 199 ? 12.189 -6.685 -9.519 1.00 94.88 199 LEU A N 1
ATOM 1591 C CA . LEU A 1 199 ? 13.050 -7.759 -9.053 1.00 94.88 199 LEU A CA 1
ATOM 1592 C C . LEU A 1 199 ? 14.483 -7.232 -9.007 1.00 94.88 199 LEU A C 1
ATOM 1594 O O . LEU A 1 199 ? 14.976 -6.726 -10.009 1.00 94.88 199 LEU A O 1
ATOM 1598 N N . ILE A 1 200 ? 15.131 -7.332 -7.852 1.00 94.81 200 ILE A N 1
ATOM 1599 C CA . ILE A 1 200 ? 16.535 -6.955 -7.666 1.00 94.81 200 ILE A CA 1
ATOM 1600 C C . ILE A 1 200 ? 17.267 -8.188 -7.149 1.00 94.81 200 ILE A C 1
ATOM 1602 O O . ILE A 1 200 ? 16.856 -8.733 -6.122 1.00 94.81 200 ILE A O 1
ATOM 1606 N N . LYS A 1 201 ? 18.333 -8.614 -7.832 1.00 94.69 201 LYS A N 1
ATOM 1607 C CA . LYS A 1 201 ? 19.186 -9.735 -7.411 1.00 94.69 201 LYS A CA 1
ATOM 1608 C C . LYS A 1 201 ? 20.644 -9.311 -7.265 1.00 94.69 201 LYS A C 1
ATOM 1610 O O . LYS A 1 201 ? 21.129 -8.516 -8.073 1.00 94.69 201 LYS A O 1
ATOM 1615 N N . SER A 1 202 ? 21.331 -9.835 -6.254 1.00 93.06 202 SER A N 1
ATOM 1616 C CA . SER A 1 202 ? 22.794 -9.788 -6.118 1.00 93.06 202 SER A CA 1
ATOM 1617 C C . SER A 1 202 ? 23.273 -11.034 -5.375 1.00 93.06 202 SER A C 1
ATOM 1619 O O . SER A 1 202 ? 23.052 -11.149 -4.164 1.00 93.06 202 SER A O 1
ATOM 1621 N N . GLY A 1 203 ? 23.884 -11.978 -6.097 1.00 89.62 203 GLY A N 1
ATOM 1622 C CA . GLY A 1 203 ? 24.178 -13.321 -5.584 1.00 89.62 203 GLY A CA 1
ATOM 1623 C C . GLY A 1 203 ? 22.920 -13.976 -5.000 1.00 89.62 203 GLY A C 1
ATOM 1624 O O . GLY A 1 203 ? 21.871 -13.991 -5.640 1.00 89.62 203 GLY A O 1
ATOM 1625 N N . ASP A 1 204 ? 22.992 -14.418 -3.743 1.00 90.19 204 ASP A N 1
ATOM 1626 C CA . ASP A 1 204 ? 21.864 -15.045 -3.031 1.00 90.19 204 ASP A CA 1
ATOM 1627 C C . ASP A 1 204 ? 20.798 -14.054 -2.526 1.00 90.19 204 ASP A C 1
ATOM 1629 O O . ASP A 1 204 ? 19.770 -14.454 -1.973 1.00 90.19 204 ASP A O 1
ATOM 1633 N N . LYS A 1 205 ? 21.027 -12.741 -2.658 1.00 92.00 205 LYS A N 1
ATOM 1634 C CA . LYS A 1 205 ? 20.066 -11.724 -2.214 1.00 92.00 205 LYS A CA 1
ATOM 1635 C C . LYS A 1 205 ? 19.064 -11.444 -3.316 1.00 92.00 205 LYS A C 1
ATOM 1637 O O . LYS A 1 205 ? 19.435 -10.984 -4.392 1.00 92.00 205 LYS A O 1
ATOM 1642 N N . GLU A 1 206 ? 17.786 -11.606 -2.999 1.00 93.12 206 GLU A N 1
ATOM 1643 C CA . GLU A 1 206 ? 16.684 -11.279 -3.896 1.00 93.12 206 GLU A CA 1
ATOM 1644 C C . GLU A 1 206 ? 15.637 -10.413 -3.189 1.00 93.12 206 GLU A C 1
ATOM 1646 O O . GLU A 1 206 ? 15.225 -10.688 -2.062 1.00 93.12 206 GLU A O 1
ATOM 1651 N N . VAL A 1 207 ? 15.181 -9.361 -3.869 1.00 92.06 207 VAL A N 1
ATOM 1652 C CA . VAL A 1 207 ? 14.015 -8.571 -3.464 1.00 92.06 207 VAL A CA 1
ATOM 1653 C C . VAL A 1 207 ? 13.030 -8.515 -4.619 1.00 92.06 207 VAL A C 1
ATOM 1655 O O . VAL A 1 207 ? 13.318 -7.950 -5.675 1.00 92.06 207 VAL A O 1
ATOM 1658 N N . LEU A 1 208 ? 11.835 -9.049 -4.378 1.00 91.69 208 LEU A N 1
ATOM 1659 C CA . LEU A 1 208 ? 10.686 -8.943 -5.266 1.00 91.69 208 LEU A CA 1
ATOM 1660 C C . LEU A 1 208 ? 9.644 -8.005 -4.649 1.00 91.69 208 LEU A C 1
ATOM 1662 O O . LEU A 1 208 ? 9.203 -8.200 -3.518 1.00 91.69 208 LEU A O 1
ATOM 1666 N N . SER A 1 209 ? 9.207 -7.008 -5.411 1.00 92.06 209 SER A N 1
ATOM 1667 C CA . SER A 1 209 ? 8.091 -6.137 -5.037 1.00 92.06 209 SER A CA 1
ATOM 1668 C C . SER A 1 209 ? 7.118 -5.976 -6.197 1.00 92.06 209 SER A C 1
ATOM 1670 O O . SER A 1 209 ? 7.542 -5.739 -7.327 1.00 92.06 209 SER A O 1
ATOM 1672 N N . LYS A 1 210 ? 5.821 -6.066 -5.908 1.00 94.19 210 LYS A N 1
ATOM 1673 C CA . LYS A 1 210 ? 4.725 -5.775 -6.836 1.00 94.19 210 LYS A CA 1
ATOM 1674 C C . LYS A 1 210 ? 3.876 -4.641 -6.258 1.00 94.19 210 LYS A C 1
ATOM 1676 O O . LYS A 1 210 ? 3.185 -4.841 -5.257 1.00 94.19 210 LYS A O 1
ATOM 1681 N N . ASN A 1 211 ? 3.939 -3.464 -6.870 1.00 94.62 211 ASN A N 1
ATOM 1682 C CA . ASN A 1 211 ? 3.270 -2.261 -6.378 1.00 94.62 211 ASN A CA 1
ATOM 1683 C C . ASN A 1 211 ? 2.118 -1.895 -7.311 1.00 94.62 211 ASN A C 1
ATOM 1685 O O . ASN A 1 211 ? 2.351 -1.600 -8.485 1.00 94.62 211 ASN A O 1
ATOM 1689 N N . LEU A 1 212 ? 0.897 -1.924 -6.778 1.00 94.88 212 LEU A N 1
ATOM 1690 C CA . LEU A 1 212 ? -0.320 -1.508 -7.467 1.00 94.88 212 LEU A CA 1
ATOM 1691 C C . LEU A 1 212 ? -0.573 -0.023 -7.195 1.00 94.88 212 LEU A C 1
ATOM 1693 O O . LEU A 1 212 ? -0.831 0.347 -6.052 1.00 94.88 212 LEU A O 1
ATOM 1697 N N . PHE A 1 213 ? -0.514 0.802 -8.229 1.00 94.69 213 PHE A N 1
ATOM 1698 C CA . PHE A 1 213 ? -0.888 2.211 -8.224 1.00 94.69 213 PHE A CA 1
ATOM 1699 C C . PHE A 1 213 ? -2.352 2.320 -8.617 1.00 94.69 213 PHE A C 1
ATOM 1701 O O . PHE A 1 213 ? -2.718 1.895 -9.712 1.00 94.69 213 PHE A O 1
ATOM 1708 N N . THR A 1 214 ? -3.193 2.817 -7.714 1.00 91.69 214 THR A N 1
ATOM 1709 C CA . THR A 1 214 ? -4.614 3.023 -7.997 1.00 91.69 214 THR A CA 1
ATOM 1710 C C . THR A 1 214 ? -5.287 3.878 -6.920 1.00 91.69 214 THR A C 1
ATOM 1712 O O . THR A 1 214 ? -4.981 3.778 -5.721 1.00 91.69 214 THR A O 1
ATOM 1715 N N . PHE A 1 215 ? -6.261 4.685 -7.339 1.00 85.50 215 PHE A N 1
ATOM 1716 C CA . PHE A 1 215 ? -7.254 5.247 -6.427 1.00 85.50 215 PHE A CA 1
ATOM 1717 C C . PHE A 1 215 ? -8.429 4.295 -6.185 1.00 85.50 215 PHE A C 1
ATOM 1719 O O . PHE A 1 215 ? -9.132 4.439 -5.178 1.00 85.50 215 PHE A O 1
ATOM 1726 N N . GLU A 1 216 ? -8.605 3.307 -7.063 1.00 81.62 216 GLU A N 1
ATOM 1727 C CA . GLU A 1 216 ? -9.740 2.408 -7.045 1.00 81.62 216 GLU A CA 1
ATOM 1728 C C . GLU A 1 216 ? -9.679 1.387 -5.921 1.00 81.62 216 GLU A C 1
ATOM 1730 O O . GLU A 1 216 ? -8.645 0.814 -5.566 1.00 81.62 216 GLU A O 1
ATOM 1735 N N . ARG A 1 217 ? -10.856 1.159 -5.349 1.00 72.44 217 ARG A N 1
ATOM 1736 C CA . ARG A 1 217 ? -11.081 0.161 -4.293 1.00 72.44 217 ARG A CA 1
ATOM 1737 C C . ARG A 1 217 ? -12.097 -0.881 -4.715 1.00 72.44 217 ARG A C 1
ATOM 1739 O O . ARG A 1 217 ? -12.160 -1.943 -4.102 1.00 72.44 217 ARG A O 1
ATOM 1746 N N . ASN A 1 218 ? -12.872 -0.583 -5.756 1.00 78.06 218 ASN A N 1
ATOM 1747 C CA . ASN A 1 218 ? -13.765 -1.551 -6.347 1.00 78.06 218 ASN A CA 1
ATOM 1748 C C . ASN A 1 218 ? -12.943 -2.591 -7.120 1.00 78.06 218 ASN A C 1
ATOM 1750 O O . ASN A 1 218 ? -12.265 -2.262 -8.090 1.00 78.06 218 ASN A O 1
ATOM 1754 N N . LEU A 1 219 ? -13.023 -3.851 -6.693 1.00 82.44 219 LEU A N 1
ATOM 1755 C CA . LEU A 1 219 ? -12.331 -4.962 -7.345 1.00 82.44 219 LEU A CA 1
ATOM 1756 C C . LEU A 1 219 ? -12.788 -5.170 -8.793 1.00 82.44 219 LEU A C 1
ATOM 1758 O O . LEU A 1 219 ? -11.983 -5.614 -9.609 1.00 82.44 219 LEU A O 1
ATOM 1762 N N . ASP A 1 220 ? -14.028 -4.800 -9.119 1.00 81.50 220 ASP A N 1
ATOM 1763 C CA . ASP A 1 220 ? -14.572 -4.898 -10.478 1.00 81.50 220 ASP A CA 1
ATOM 1764 C C . ASP A 1 220 ? -13.859 -3.948 -11.457 1.00 81.50 220 ASP A C 1
ATOM 1766 O O . ASP A 1 220 ? -13.855 -4.190 -12.659 1.00 81.50 220 ASP A O 1
ATOM 1770 N N . MET A 1 221 ? -13.205 -2.900 -10.940 1.00 82.75 221 MET A N 1
ATOM 1771 C CA . MET A 1 221 ? -12.400 -1.947 -11.716 1.00 82.75 221 MET A CA 1
ATOM 1772 C C . MET A 1 221 ? 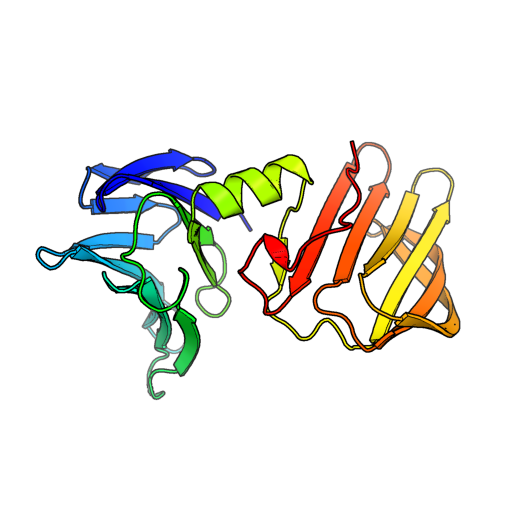-10.926 -2.373 -11.830 1.00 82.75 221 MET A C 1
ATOM 1774 O O . MET A 1 221 ? -10.150 -1.740 -12.536 1.00 82.75 221 MET A O 1
ATOM 1778 N N . LEU A 1 222 ? -10.513 -3.448 -11.145 1.00 85.50 222 LEU A N 1
ATOM 1779 C CA . LEU A 1 222 ? -9.135 -3.964 -11.139 1.00 85.50 222 LEU A CA 1
ATOM 1780 C C . LEU A 1 222 ? -9.008 -5.264 -11.953 1.00 85.50 222 LEU A C 1
ATOM 1782 O O . LEU A 1 222 ? -8.324 -6.218 -11.563 1.00 85.50 222 LEU A O 1
ATOM 1786 N N . VAL A 1 223 ? -9.712 -5.320 -13.081 1.00 81.69 223 VAL A N 1
ATOM 1787 C CA . VAL A 1 223 ? -9.678 -6.441 -14.026 1.00 81.69 223 VAL A CA 1
ATOM 1788 C C . VAL A 1 223 ? -8.404 -6.418 -14.873 1.00 81.69 223 VAL A C 1
ATOM 1790 O O . VAL A 1 223 ? -7.780 -5.381 -15.054 1.00 81.69 223 VAL A O 1
ATOM 1793 N N . GLY A 1 224 ? -7.990 -7.579 -15.388 1.00 82.56 224 GLY A N 1
ATOM 1794 C CA . GLY A 1 224 ? -6.829 -7.685 -16.285 1.00 82.56 224 GLY A CA 1
ATOM 1795 C C . GLY A 1 224 ? -5.458 -7.737 -15.600 1.00 82.56 224 GLY A C 1
ATOM 1796 O O . GLY A 1 224 ? -4.453 -7.929 -16.283 1.00 82.56 224 GLY A O 1
ATOM 1797 N N . LEU A 1 225 ? -5.387 -7.647 -14.264 1.00 86.19 225 LEU A N 1
ATOM 1798 C CA . LEU A 1 225 ? -4.121 -7.813 -13.545 1.00 86.19 225 LEU A CA 1
ATOM 1799 C C . LEU A 1 225 ? -3.479 -9.175 -13.858 1.00 86.19 225 LEU A C 1
ATOM 1801 O O . LEU A 1 225 ? -4.149 -10.214 -13.787 1.00 86.19 225 LEU A O 1
ATOM 1805 N N . PRO A 1 226 ? -2.171 -9.211 -14.154 1.00 82.94 226 PRO A N 1
ATOM 1806 C CA . PRO A 1 226 ? -1.499 -10.452 -14.491 1.00 82.94 226 PRO A CA 1
ATOM 1807 C C . PRO A 1 226 ? -1.379 -11.343 -13.248 1.00 82.94 226 PRO A C 1
ATOM 1809 O O . PRO A 1 226 ? -0.876 -10.928 -12.198 1.00 82.94 226 PRO A O 1
ATOM 1812 N N . LYS A 1 227 ? -1.804 -12.607 -13.367 1.00 72.25 227 LYS A N 1
ATOM 1813 C CA . LYS A 1 227 ? -1.478 -13.646 -12.381 1.00 72.25 227 LYS A CA 1
ATOM 1814 C C . LYS A 1 227 ? -0.009 -14.018 -12.541 1.00 72.25 227 LYS A C 1
ATOM 1816 O O . LYS A 1 227 ? 0.344 -14.927 -13.279 1.00 72.25 227 LYS A O 1
ATOM 1821 N N . LEU A 1 228 ? 0.845 -13.262 -11.875 1.00 65.31 228 LEU A N 1
ATOM 1822 C CA . LEU A 1 228 ? 2.278 -13.511 -11.851 1.00 65.31 228 LEU A CA 1
ATOM 1823 C C . LEU A 1 228 ? 2.538 -14.550 -10.756 1.00 65.31 228 LEU A C 1
ATOM 1825 O O . LEU A 1 228 ? 2.693 -14.158 -9.594 1.00 65.31 228 LEU A O 1
ATOM 1829 N N . VAL A 1 229 ? 2.462 -15.830 -11.144 1.00 52.94 229 VAL A N 1
ATOM 1830 C CA . VAL A 1 229 ? 2.844 -16.996 -10.325 1.00 52.94 229 VAL A CA 1
ATOM 1831 C C . VAL A 1 229 ? 4.311 -16.876 -9.931 1.00 52.94 229 VAL A C 1
ATOM 1833 O O . VAL A 1 229 ? 5.117 -16.497 -10.811 1.00 52.94 229 VAL A O 1
#

pLDDT: mean 91.27, std 7.08, range [52.94, 98.19]